Protein AF-A0A3Q0CSM7-F1 (afdb_monomer_lite)

Secondary structure (DSSP, 8-state):
--------------------------PPP--------------------PPPPHHHHHHHHHHHHHHHHHHHHHHHHS--TTHHHHHHHTSSSSS---------------------------------------TT----HHHHHHHHHHHHHHHHHHHHHHHHHHHHS--HHHHHHHHHHHHHHHHHHHHHHHHHHHHHHHHHHHHHHHHHHHHHHHHHHHHHHHHHHHHHHHHHHHHHHHHHHHHHHHHHHHHHHHHHHHHHHHHHHHHHHHHHHHHHHHHHHHHHHHHHHHHHHHHHHH----

Radius of gyration: 60.74 Å; chains: 1; bounding box: 103×82×191 Å

Foldseek 3Di:
DDDDDDDDDDDDDDDDPPPPPPPPPCPDPDPPPPPPPPPPPDPPPPDPDDQDDPVVLVVVLVVLVVLLVVLVVVCVVLDPPPPVVVVVVVPPPPDDDDDDDDDDDDDDDDDDDDDDDDDDDDDDDDDPPPPDDDPDDDDDNVNSVVVNVVSVVVSVLSVVQSVCCVVPSDRVSNVVVVVVVVVVVVVVVVVVVVVVVVVVVVVVVVVVVVVVVVVVVVVVVVVVVVVVVVVVVVVVVVVVVVVVVVVVVVVVVVVVVVVVVVVVVVVVVVVVVVVVVVVVVVVVVVVVVVVVVVVVVVVVVPDDDD

pLDDT: mean 73.55, std 27.64, range [26.45, 98.75]

Structure (mmCIF, N/CA/C/O backbone):
data_AF-A0A3Q0CSM7-F1
#
_entry.id   AF-A0A3Q0CSM7-F1
#
loop_
_atom_site.group_PDB
_atom_site.id
_atom_site.type_symbol
_atom_site.label_atom_id
_atom_site.label_alt_id
_atom_site.label_comp_id
_atom_site.label_asym_id
_atom_site.label_entity_id
_atom_site.label_seq_id
_atom_site.pdbx_PDB_ins_code
_atom_site.Cartn_x
_atom_site.Cartn_y
_atom_site.Cartn_z
_atom_site.occupancy
_atom_site.B_iso_or_equiv
_atom_site.auth_seq_id
_atom_site.auth_comp_id
_atom_site.auth_asym_id
_atom_site.auth_atom_id
_atom_site.pdbx_PDB_model_num
ATOM 1 N N . MET A 1 1 ? 33.750 -29.251 -46.164 1.00 37.56 1 MET A N 1
ATOM 2 C CA . MET A 1 1 ? 34.813 -30.109 -45.619 1.00 37.56 1 MET A CA 1
ATOM 3 C C . MET A 1 1 ? 35.470 -29.331 -44.502 1.00 37.56 1 MET A C 1
ATOM 5 O O . MET A 1 1 ? 35.739 -28.165 -44.750 1.00 37.56 1 MET A O 1
ATOM 9 N N . GLU A 1 2 ? 35.623 -29.990 -43.345 1.00 37.53 2 GLU A N 1
ATOM 10 C CA . GLU A 1 2 ? 36.493 -29.664 -42.190 1.00 37.53 2 GLU A CA 1
ATOM 11 C C . GLU A 1 2 ? 36.215 -28.317 -41.480 1.00 37.53 2 GLU A C 1
ATOM 13 O O . GLU A 1 2 ? 36.128 -27.278 -42.114 1.00 37.53 2 GLU A O 1
ATOM 18 N N . GLY A 1 3 ? 35.999 -28.221 -40.167 1.00 37.44 3 GLY A N 1
ATOM 19 C CA . GLY A 1 3 ? 36.285 -29.131 -39.058 1.00 37.44 3 GLY A CA 1
ATOM 20 C C . GLY A 1 3 ? 37.158 -28.403 -38.026 1.00 37.44 3 GLY A C 1
ATOM 21 O O . GLY A 1 3 ? 38.246 -27.978 -38.390 1.00 37.44 3 GLY A O 1
ATOM 22 N N . ASP A 1 4 ? 36.675 -28.323 -36.776 1.00 38.91 4 ASP A N 1
ATOM 23 C CA . ASP A 1 4 ? 37.421 -28.054 -35.525 1.00 38.91 4 ASP A CA 1
ATOM 24 C C . ASP A 1 4 ? 38.021 -26.644 -35.289 1.00 38.91 4 ASP A C 1
ATOM 26 O O . ASP A 1 4 ? 38.399 -25.945 -36.216 1.00 38.91 4 ASP A O 1
ATOM 30 N N . GLN A 1 5 ? 38.142 -26.108 -34.067 1.00 38.78 5 GLN A N 1
ATOM 31 C CA . GLN A 1 5 ? 37.919 -26.626 -32.712 1.00 38.78 5 GLN A CA 1
ATOM 32 C C . GLN A 1 5 ? 37.772 -25.444 -31.732 1.00 38.78 5 GLN A C 1
ATOM 34 O O . GLN A 1 5 ? 38.207 -24.326 -32.003 1.00 38.78 5 GLN A O 1
ATOM 39 N N . LEU A 1 6 ? 37.163 -25.732 -30.583 1.00 45.34 6 LEU A N 1
ATOM 40 C CA . LEU A 1 6 ? 37.071 -24.878 -29.404 1.00 45.34 6 LEU A CA 1
ATOM 41 C C . LEU A 1 6 ? 38.446 -24.563 -28.796 1.00 45.34 6 LEU A C 1
ATOM 43 O O . LEU A 1 6 ? 39.244 -25.474 -28.606 1.00 45.34 6 LEU A O 1
ATOM 47 N N . GLU A 1 7 ? 38.621 -23.335 -28.308 1.00 38.75 7 GLU A N 1
ATOM 48 C CA . GLU A 1 7 ? 39.426 -23.077 -27.111 1.00 38.75 7 GLU A CA 1
ATOM 49 C C . GLU A 1 7 ? 38.603 -22.234 -26.133 1.00 38.75 7 GLU A C 1
ATOM 51 O O . GLU A 1 7 ? 38.289 -21.065 -26.362 1.00 38.75 7 GLU A O 1
ATOM 56 N N . ALA A 1 8 ? 38.205 -22.899 -25.052 1.00 38.25 8 ALA A N 1
ATOM 57 C CA . ALA A 1 8 ? 37.703 -22.299 -23.835 1.00 38.25 8 ALA A CA 1
ATOM 58 C C . ALA A 1 8 ? 38.896 -21.781 -23.027 1.00 38.25 8 ALA A C 1
ATOM 60 O O . ALA A 1 8 ? 39.851 -22.524 -22.808 1.00 38.25 8 ALA A O 1
ATOM 61 N N . LEU A 1 9 ? 38.812 -20.548 -22.529 1.00 38.06 9 LEU A N 1
ATOM 62 C CA . LEU A 1 9 ? 39.587 -20.130 -21.369 1.00 38.06 9 LEU A CA 1
ATOM 63 C C . LEU A 1 9 ? 38.672 -19.424 -20.372 1.00 38.06 9 LEU A C 1
ATOM 65 O O . LEU A 1 9 ? 38.118 -18.355 -20.632 1.00 38.06 9 LEU A O 1
ATOM 69 N N . ASP A 1 10 ? 38.528 -20.125 -19.252 1.00 39.75 10 ASP A N 1
ATOM 70 C CA . ASP A 1 10 ? 37.998 -19.722 -17.961 1.00 39.75 10 ASP A CA 1
ATOM 71 C C . ASP A 1 10 ? 38.383 -18.298 -17.562 1.00 39.75 10 ASP A C 1
ATOM 73 O O . ASP A 1 10 ? 39.564 -17.958 -17.486 1.00 39.75 10 ASP A O 1
ATOM 77 N N . PHE A 1 11 ? 37.385 -17.537 -17.114 1.00 32.50 11 PHE A N 1
ATOM 78 C CA . PHE A 1 11 ? 37.583 -16.668 -15.962 1.00 32.50 11 PHE A CA 1
ATOM 79 C C . PHE A 1 11 ? 36.514 -16.950 -14.909 1.00 32.50 11 PHE A C 1
ATOM 81 O O . PHE A 1 11 ? 35.348 -16.586 -15.029 1.00 32.50 11 PHE A O 1
ATOM 88 N N . SER A 1 12 ? 37.007 -17.666 -13.902 1.00 33.81 12 SER A N 1
ATOM 89 C CA . SER A 1 12 ? 36.547 -17.861 -12.534 1.00 33.81 12 SER A CA 1
ATOM 90 C C . SER A 1 12 ? 35.384 -16.990 -12.054 1.00 33.81 12 SER A C 1
ATOM 92 O O . SER A 1 12 ? 35.470 -15.769 -11.932 1.00 33.81 12 SER A O 1
ATOM 94 N N . SER A 1 13 ? 34.341 -17.712 -11.660 1.00 41.00 13 SER A N 1
ATOM 95 C CA . SER A 1 13 ? 33.308 -17.356 -10.697 1.00 41.00 13 SER A CA 1
A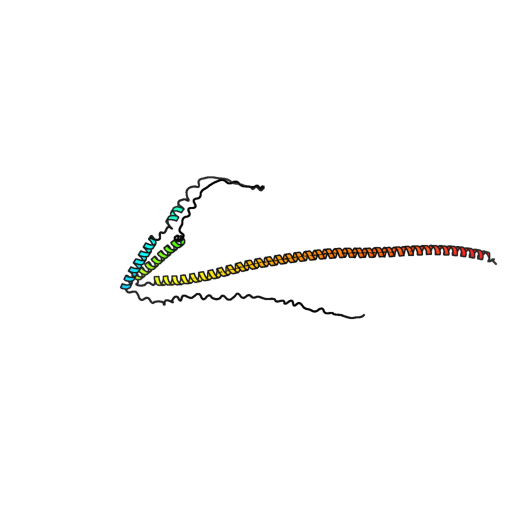TOM 96 C C . SER A 1 13 ? 33.904 -16.905 -9.359 1.00 41.00 13 SER A C 1
ATOM 98 O O . SER A 1 13 ? 34.578 -17.694 -8.705 1.00 41.00 13 SER A O 1
ATOM 100 N N . GLU A 1 14 ? 33.565 -15.701 -8.895 1.00 36.47 14 GLU A N 1
ATOM 101 C CA . GLU A 1 14 ? 33.547 -15.375 -7.463 1.00 36.47 14 GLU A CA 1
ATOM 102 C C . GLU A 1 14 ? 32.681 -14.134 -7.209 1.00 36.47 14 GLU A C 1
ATOM 104 O O . GLU A 1 14 ? 32.992 -13.027 -7.639 1.00 36.47 14 GLU A O 1
ATOM 109 N N . GLY A 1 15 ? 31.543 -14.337 -6.545 1.00 30.59 15 GLY A N 1
ATOM 110 C CA . GLY A 1 15 ? 30.584 -13.274 -6.245 1.00 30.59 15 GLY A CA 1
ATOM 111 C C . GLY A 1 15 ? 29.180 -13.824 -6.051 1.00 30.59 15 GLY A C 1
ATOM 112 O O . GLY A 1 15 ? 28.279 -13.540 -6.830 1.00 30.59 15 GLY A O 1
ATOM 113 N N . LEU A 1 16 ? 29.028 -14.677 -5.041 1.00 35.12 16 LEU A N 1
ATOM 114 C CA . LEU A 1 16 ? 27.785 -15.323 -4.634 1.00 35.12 16 LEU A CA 1
ATOM 115 C C . LEU A 1 16 ? 26.632 -14.309 -4.517 1.00 35.12 16 LEU A C 1
ATOM 117 O O . LEU A 1 16 ? 26.553 -13.553 -3.549 1.00 35.12 16 LEU A O 1
ATOM 121 N N . HIS A 1 17 ? 25.690 -14.346 -5.458 1.00 34.31 17 HIS A N 1
ATOM 122 C CA . HIS A 1 17 ? 24.339 -13.860 -5.208 1.00 34.31 17 HIS A CA 1
ATOM 123 C C . HIS A 1 17 ? 23.649 -14.884 -4.304 1.00 34.31 17 HIS A C 1
ATOM 125 O O . HIS A 1 17 ? 23.047 -15.848 -4.770 1.00 34.31 17 HIS A O 1
ATOM 131 N N . ALA A 1 18 ? 23.782 -14.694 -2.992 1.00 34.28 18 ALA A N 1
ATOM 132 C CA . ALA A 1 18 ? 22.911 -15.340 -2.026 1.00 34.28 18 ALA A CA 1
ATOM 133 C C . ALA A 1 18 ? 21.512 -14.727 -2.178 1.00 34.28 18 ALA A C 1
ATOM 135 O O . ALA A 1 18 ? 21.178 -13.705 -1.578 1.00 34.28 18 ALA A O 1
ATOM 136 N N . GLU A 1 19 ? 20.713 -15.346 -3.039 1.00 37.53 19 GLU A N 1
ATOM 137 C CA . GLU A 1 19 ? 19.265 -15.219 -3.065 1.00 37.53 19 GLU A CA 1
ATOM 138 C C . GLU A 1 19 ? 18.726 -15.736 -1.726 1.00 37.53 19 GLU A C 1
ATOM 140 O O . GLU A 1 19 ? 18.480 -16.923 -1.527 1.00 37.53 19 GLU A O 1
ATOM 145 N N . VAL A 1 20 ? 18.608 -14.830 -0.757 1.00 34.28 20 VAL A N 1
ATOM 146 C CA . VAL A 1 20 ? 17.861 -15.069 0.474 1.00 34.28 20 VAL A CA 1
ATOM 147 C C . VAL A 1 20 ? 16.470 -14.495 0.249 1.00 34.28 20 VAL A C 1
ATOM 149 O O . VAL A 1 20 ? 16.175 -13.355 0.604 1.00 34.28 20 VAL A O 1
ATOM 152 N N . THR A 1 21 ? 15.588 -15.293 -0.351 1.00 37.19 21 THR A N 1
ATOM 153 C CA . THR A 1 21 ? 14.144 -15.141 -0.154 1.00 37.19 21 THR A CA 1
ATOM 154 C C . THR A 1 21 ? 13.849 -15.399 1.319 1.00 37.19 21 THR A C 1
ATOM 156 O O . THR A 1 21 ? 13.541 -16.517 1.728 1.00 37.19 21 THR A O 1
ATOM 159 N N . MET A 1 22 ? 13.985 -14.363 2.144 1.00 33.62 22 MET A N 1
ATOM 160 C CA . MET A 1 22 ? 13.514 -14.399 3.517 1.00 33.62 22 MET A CA 1
ATOM 161 C C . MET A 1 22 ? 12.004 -14.163 3.475 1.00 33.62 22 MET A C 1
ATOM 163 O O . MET A 1 22 ? 11.521 -13.032 3.494 1.00 33.62 22 MET A O 1
ATOM 167 N N . VAL A 1 23 ? 11.246 -15.255 3.370 1.00 40.62 23 VAL A N 1
ATOM 168 C CA . VAL A 1 23 ? 9.836 -15.268 3.763 1.00 40.62 23 VAL A CA 1
ATOM 169 C C . VAL A 1 23 ? 9.825 -15.037 5.271 1.00 40.62 23 VAL A C 1
ATOM 171 O O . VAL A 1 23 ? 9.902 -15.965 6.069 1.00 40.62 23 VAL A O 1
ATOM 174 N N . VAL A 1 24 ? 9.816 -13.766 5.669 1.00 36.78 24 VAL A N 1
ATOM 175 C CA . VAL A 1 24 ? 9.583 -13.363 7.054 1.00 36.78 24 VAL A CA 1
ATOM 176 C C . VAL A 1 24 ? 8.077 -13.427 7.264 1.00 36.78 24 VAL A C 1
ATOM 178 O O . VAL A 1 24 ? 7.366 -12.427 7.187 1.00 36.78 24 VAL A O 1
ATOM 181 N N . THR A 1 25 ? 7.570 -14.634 7.505 1.00 43.34 25 THR A N 1
ATOM 182 C CA . THR A 1 25 ? 6.326 -14.809 8.254 1.00 43.34 25 THR A CA 1
ATOM 183 C C . THR A 1 25 ? 6.608 -14.346 9.676 1.00 43.34 25 THR A C 1
ATOM 185 O O . THR A 1 25 ? 6.990 -15.127 10.542 1.00 43.34 25 THR A O 1
ATOM 188 N N . GLY A 1 26 ? 6.499 -13.034 9.887 1.00 32.06 26 GLY A N 1
ATOM 189 C CA . GLY A 1 26 ? 6.423 -12.444 11.212 1.00 32.06 26 GLY A CA 1
ATOM 190 C C . GLY A 1 26 ? 5.086 -12.834 11.821 1.00 32.06 26 GLY A C 1
ATOM 191 O O . GLY A 1 26 ? 4.100 -12.114 11.679 1.00 32.06 26 GLY A O 1
ATOM 192 N N . GLU A 1 27 ? 5.050 -14.007 12.441 1.00 40.78 27 GLU A N 1
ATOM 193 C CA . GLU A 1 27 ? 4.018 -14.355 13.405 1.00 40.78 27 GLU A CA 1
ATOM 194 C C . GLU A 1 27 ? 4.046 -13.282 14.510 1.00 40.78 27 GLU A C 1
ATOM 196 O O . GLU A 1 27 ? 5.128 -12.928 14.996 1.00 40.78 27 GLU A O 1
ATOM 201 N N . PRO A 1 28 ? 2.904 -12.657 14.845 1.00 41.66 28 PRO A N 1
ATOM 202 C CA . PRO A 1 28 ? 2.890 -11.599 15.840 1.00 41.66 28 PRO A CA 1
ATOM 203 C C . PRO A 1 28 ? 3.296 -12.192 17.195 1.00 41.66 28 PRO A C 1
ATOM 205 O O . PRO A 1 28 ? 2.866 -13.303 17.513 1.00 41.66 28 PRO A O 1
ATOM 208 N N . PRO A 1 29 ? 4.104 -11.478 18.004 1.00 40.53 29 PRO A N 1
ATOM 209 C CA . PRO A 1 29 ? 4.474 -11.959 19.323 1.00 40.53 29 PRO A CA 1
ATOM 210 C C . PRO A 1 29 ? 3.193 -12.232 20.103 1.00 40.53 29 PRO A C 1
ATOM 212 O O . PRO A 1 29 ? 2.307 -11.371 20.172 1.00 40.53 29 PRO A O 1
ATOM 215 N N . GLY A 1 30 ? 3.102 -13.467 20.605 1.00 35.09 30 GLY A N 1
ATOM 216 C CA . GLY A 1 30 ? 1.989 -13.961 21.394 1.00 35.09 30 GLY A CA 1
ATOM 217 C C . GLY A 1 30 ? 1.584 -12.917 22.416 1.00 35.09 30 GLY A C 1
ATOM 218 O O . GLY A 1 30 ? 2.434 -12.326 23.088 1.00 35.09 30 GLY A O 1
ATOM 219 N N . ALA A 1 31 ? 0.281 -12.655 22.462 1.00 32.72 31 ALA A N 1
ATOM 220 C CA . ALA A 1 31 ? -0.316 -11.878 23.522 1.00 32.72 31 ALA A CA 1
ATOM 221 C C . ALA A 1 31 ? 0.128 -12.521 24.836 1.00 32.72 31 ALA A C 1
ATOM 223 O O . ALA A 1 31 ? -0.296 -13.625 25.162 1.00 32.72 31 ALA A O 1
ATOM 224 N N . VAL A 1 32 ? 1.044 -11.853 25.535 1.00 38.09 32 VAL A N 1
ATOM 225 C CA . VAL A 1 32 ? 1.242 -12.082 26.955 1.00 38.09 32 VAL A CA 1
ATOM 226 C C . VAL A 1 32 ? -0.104 -11.716 27.551 1.00 38.09 32 VAL A C 1
ATOM 228 O O . VAL A 1 32 ? -0.513 -10.553 27.511 1.00 38.09 32 VAL A O 1
ATOM 231 N N . GLU A 1 33 ? -0.848 -12.748 27.924 1.00 36.97 33 GLU A N 1
ATOM 232 C CA . GLU A 1 33 ? -2.031 -12.622 28.747 1.00 36.97 33 GLU A CA 1
ATOM 233 C C . GLU A 1 33 ? -1.549 -11.936 30.025 1.00 36.97 33 GLU A C 1
ATOM 235 O O . GLU A 1 33 ? -0.831 -12.519 30.833 1.00 36.97 33 GLU A O 1
ATOM 240 N N . GLU A 1 34 ? -1.826 -10.637 30.138 1.00 38.19 34 GLU A N 1
ATOM 241 C CA . GLU A 1 34 ? -1.851 -10.003 31.444 1.00 38.19 34 GLU A CA 1
ATOM 242 C C . GLU A 1 34 ? -2.991 -10.699 32.182 1.00 38.19 34 GLU A C 1
ATOM 244 O O . GLU A 1 34 ? -4.164 -10.483 31.866 1.00 38.19 34 GLU A O 1
ATOM 249 N N . GLU A 1 35 ? -2.616 -11.611 33.081 1.00 35.56 35 GLU A N 1
ATOM 250 C CA . GLU A 1 35 ? -3.469 -12.100 34.154 1.00 35.56 35 GLU A CA 1
ATOM 251 C C . GLU A 1 35 ? -3.996 -10.864 34.883 1.00 35.56 35 GLU A C 1
ATOM 253 O O . GLU A 1 35 ? -3.314 -10.237 35.692 1.00 35.56 35 GLU A O 1
ATOM 258 N N . LEU A 1 36 ? -5.198 -10.444 34.498 1.00 34.97 36 LEU A N 1
ATOM 259 C CA . LEU A 1 36 ? -6.004 -9.572 35.321 1.00 34.97 36 LEU A CA 1
ATOM 260 C C . LEU A 1 36 ? -6.424 -10.434 36.498 1.00 34.97 36 LEU A C 1
ATOM 262 O O . LEU A 1 36 ? -7.163 -11.402 36.314 1.00 34.97 36 LEU A O 1
ATOM 266 N N . ASP A 1 37 ? -5.887 -10.092 37.667 1.00 34.16 37 ASP A N 1
ATOM 267 C CA . ASP A 1 37 ? -6.319 -10.592 38.962 1.00 34.16 37 ASP A CA 1
ATOM 268 C C . ASP A 1 37 ? -7.851 -10.645 38.974 1.00 34.16 37 ASP A C 1
ATOM 270 O O . ASP A 1 37 ? -8.536 -9.618 39.013 1.00 34.16 37 ASP A O 1
ATOM 274 N N . ASN A 1 38 ? -8.391 -11.860 38.873 1.00 34.25 38 ASN A N 1
ATOM 275 C CA . ASN A 1 38 ? -9.781 -12.114 39.185 1.00 34.25 38 ASN A CA 1
ATOM 276 C C . ASN A 1 38 ? -9.907 -11.837 40.680 1.00 34.25 38 ASN A C 1
ATOM 278 O O . ASN A 1 38 ? -9.495 -12.653 41.504 1.00 34.25 38 ASN A O 1
ATOM 282 N N . GLU A 1 39 ? -10.455 -10.677 41.033 1.00 38.03 39 GLU A N 1
ATOM 283 C CA . GLU A 1 39 ? -11.095 -10.522 42.329 1.00 38.03 39 GLU A CA 1
ATOM 284 C C . GLU A 1 39 ? -12.180 -11.603 42.383 1.00 38.03 39 GLU A C 1
ATOM 286 O O . GLU A 1 39 ? -13.206 -11.513 41.704 1.00 38.03 39 GLU A O 1
ATOM 291 N N . GLU A 1 40 ? -11.880 -12.688 43.101 1.00 38.69 40 GLU A N 1
ATOM 292 C CA . GLU A 1 40 ? -12.809 -13.760 43.427 1.00 38.69 40 GLU A CA 1
ATOM 293 C C . GLU A 1 40 ? -13.990 -13.139 44.174 1.00 38.69 40 GLU A C 1
ATOM 295 O O . GLU A 1 40 ? -13.998 -12.996 45.395 1.00 38.69 40 GLU A O 1
ATOM 300 N N . GLU A 1 41 ? -15.002 -12.712 43.428 1.00 44.12 41 GLU A N 1
ATOM 301 C CA . GLU A 1 41 ? -16.284 -12.402 44.016 1.00 44.12 41 GLU A CA 1
ATOM 302 C C . GLU A 1 41 ? -16.960 -13.712 44.368 1.00 44.12 41 GLU A C 1
ATOM 304 O O . GLU A 1 41 ? -17.503 -14.381 43.483 1.00 44.12 41 GLU A O 1
ATOM 309 N N . GLU A 1 42 ? -16.929 -14.035 45.662 1.00 42.66 42 GLU A N 1
ATOM 310 C CA . GLU A 1 42 ? -17.687 -15.114 46.282 1.00 42.66 42 GLU A CA 1
ATOM 311 C C . GLU A 1 42 ? -19.016 -15.341 45.540 1.00 42.66 42 GLU A C 1
ATOM 313 O O . GLU A 1 42 ? -19.892 -14.466 45.448 1.00 42.66 42 GLU A O 1
ATOM 318 N N . GLU A 1 43 ? -19.143 -16.533 44.951 1.00 41.94 43 GLU A N 1
ATOM 319 C CA . GLU A 1 43 ? -20.427 -17.107 44.575 1.00 41.94 43 GLU A CA 1
ATOM 320 C C . GLU A 1 43 ? -21.232 -17.249 45.866 1.00 41.94 43 GLU A C 1
ATOM 322 O O . GLU A 1 43 ? -21.107 -18.221 46.611 1.00 41.94 43 GLU A O 1
ATOM 327 N N . THR A 1 44 ? -22.049 -16.243 46.165 1.00 38.50 44 THR A N 1
ATOM 328 C CA . THR A 1 44 ? -23.025 -16.340 47.236 1.00 38.50 44 THR A CA 1
ATOM 329 C C . THR A 1 44 ? -24.064 -17.374 46.824 1.00 38.50 44 THR A C 1
ATOM 331 O O . THR A 1 44 ? -24.871 -17.180 45.913 1.00 38.50 44 THR A O 1
ATOM 334 N N . SER A 1 45 ? -23.986 -18.523 47.490 1.00 36.34 45 SER A N 1
ATOM 335 C CA . SER A 1 45 ? -24.945 -19.617 47.433 1.00 36.34 45 SER A CA 1
ATOM 336 C C . SER A 1 45 ? -26.384 -19.108 47.465 1.00 36.34 45 SER A C 1
ATOM 338 O O . SER A 1 45 ? -26.699 -18.182 48.211 1.00 36.34 45 SER A O 1
ATOM 340 N N . VAL A 1 46 ? -27.265 -19.762 46.704 1.00 47.34 46 VAL A N 1
ATOM 341 C CA . VAL A 1 46 ? -28.716 -19.541 46.734 1.00 47.34 46 VAL A CA 1
ATOM 342 C C . VAL A 1 46 ? -29.228 -19.794 48.155 1.00 47.34 46 VAL A C 1
ATOM 344 O O . VAL A 1 46 ? -29.508 -20.930 48.536 1.00 47.34 46 VAL A O 1
ATOM 347 N N . GLU A 1 47 ? -29.318 -18.733 48.953 1.00 50.34 47 GLU A N 1
ATOM 348 C CA . GLU A 1 47 ? -29.909 -18.765 50.285 1.00 50.34 47 GLU A CA 1
ATOM 349 C C . GLU A 1 47 ? -31.408 -19.042 50.144 1.00 50.34 47 GLU A C 1
ATOM 351 O O . GLU A 1 47 ? -32.171 -18.271 49.555 1.00 50.34 47 GLU A O 1
ATOM 356 N N . VAL A 1 48 ? -31.837 -20.192 50.660 1.00 52.56 48 VAL A N 1
ATOM 357 C CA . VAL A 1 48 ? -33.252 -20.501 50.854 1.00 52.56 48 VAL A CA 1
ATOM 358 C C . VAL A 1 48 ? -33.728 -19.628 52.012 1.00 52.56 48 VAL A C 1
ATOM 360 O O . VAL A 1 48 ? -33.386 -19.877 53.163 1.00 52.56 48 VAL A O 1
ATOM 363 N N . ILE A 1 49 ? -34.466 -18.567 51.690 1.00 59.41 49 ILE A N 1
ATOM 364 C CA . ILE A 1 49 ? -34.951 -17.593 52.671 1.00 59.41 49 ILE A CA 1
ATOM 365 C C . ILE A 1 49 ? -36.162 -18.189 53.400 1.00 59.41 49 ILE A C 1
ATOM 367 O O . ILE A 1 49 ? -37.252 -18.277 52.829 1.00 59.41 49 ILE A O 1
ATOM 371 N N . ASP A 1 50 ? -35.971 -18.577 54.662 1.00 61.66 50 ASP A N 1
ATOM 372 C CA . ASP A 1 50 ? -37.069 -18.735 55.618 1.00 61.66 50 ASP A CA 1
ATOM 373 C C . ASP A 1 50 ? -37.741 -17.370 55.846 1.00 61.66 50 ASP A C 1
ATOM 375 O O . ASP A 1 50 ? -37.078 -16.332 55.908 1.00 61.66 50 ASP A O 1
ATOM 379 N N . SER A 1 51 ? -39.071 -17.354 55.960 1.00 73.31 51 SER A N 1
ATOM 380 C CA . SER A 1 51 ? -39.837 -16.132 56.236 1.00 73.31 51 SER A CA 1
ATOM 381 C C . SER A 1 51 ? -39.342 -15.461 57.521 1.00 73.31 51 SER A C 1
ATOM 383 O O . SER A 1 51 ? -39.277 -16.113 58.567 1.00 73.31 51 SER A O 1
ATOM 385 N N . LEU A 1 52 ? -39.026 -14.164 57.447 1.00 79.88 52 LEU A N 1
ATOM 386 C CA . LEU A 1 52 ? -38.494 -13.392 58.574 1.00 79.88 52 LEU A CA 1
ATOM 387 C C . LEU A 1 52 ? -39.470 -13.376 59.759 1.00 79.88 52 LEU A C 1
ATOM 389 O O . LEU A 1 52 ? -40.692 -13.352 59.583 1.00 79.88 52 LEU A O 1
ATOM 393 N N . SER A 1 53 ? -38.939 -13.343 60.986 1.00 88.00 53 SER A N 1
ATOM 394 C CA . SER A 1 53 ? -39.786 -13.175 62.168 1.00 88.00 53 SER A CA 1
ATOM 395 C C . SER A 1 53 ? -40.433 -11.785 62.165 1.00 88.00 53 SER A C 1
ATOM 397 O O . SER A 1 53 ? -39.848 -10.810 61.694 1.00 88.00 53 SER A O 1
ATOM 399 N N . LEU A 1 54 ? -41.632 -11.661 62.743 1.00 86.50 54 LEU A N 1
ATOM 400 C CA . LEU A 1 54 ? -42.347 -10.378 62.805 1.00 86.50 54 LEU A CA 1
ATOM 401 C C . LEU A 1 54 ? -41.521 -9.268 63.483 1.00 86.50 54 LEU A C 1
ATOM 403 O O . LEU A 1 54 ? -41.602 -8.103 63.098 1.00 86.50 54 LEU A O 1
ATOM 407 N N . LEU A 1 55 ? -40.716 -9.627 64.489 1.00 90.31 55 LEU A N 1
ATOM 408 C CA . LEU A 1 55 ? -39.838 -8.681 65.177 1.00 90.31 55 LEU A CA 1
ATOM 409 C C . LEU A 1 55 ? -38.700 -8.195 64.266 1.00 90.31 55 LEU A C 1
ATOM 411 O O . LEU A 1 55 ? -38.333 -7.022 64.335 1.00 90.31 55 LEU A O 1
ATOM 415 N N . ASP A 1 56 ? -38.170 -9.069 63.410 1.00 89.44 56 ASP A N 1
ATOM 416 C CA . ASP A 1 56 ? -37.115 -8.724 62.454 1.00 89.44 56 ASP A CA 1
ATOM 417 C C . ASP A 1 56 ? -37.664 -7.854 61.324 1.00 89.44 56 ASP A C 1
ATOM 419 O O . ASP A 1 56 ? -37.064 -6.831 61.002 1.00 89.44 56 ASP A O 1
ATOM 423 N N . VAL A 1 57 ? -38.857 -8.175 60.809 1.00 90.75 57 VAL A N 1
ATOM 424 C CA . VAL A 1 57 ? -39.574 -7.343 59.827 1.00 90.75 57 VAL A CA 1
ATOM 425 C C . VAL A 1 57 ? -39.754 -5.915 60.345 1.00 90.75 57 VAL A C 1
ATOM 427 O O . VAL A 1 57 ? -39.457 -4.963 59.624 1.00 90.75 57 VAL A O 1
ATOM 430 N N . LEU A 1 58 ? -40.182 -5.745 61.602 1.00 90.62 58 LEU A N 1
ATOM 431 C CA . LEU A 1 58 ? -40.328 -4.427 62.232 1.00 90.62 58 LEU A CA 1
ATOM 432 C C . LEU A 1 58 ? -38.989 -3.686 62.336 1.00 90.62 58 LEU A C 1
ATOM 434 O O . LEU A 1 58 ? -38.904 -2.527 61.940 1.00 90.62 58 LEU A O 1
ATOM 438 N N . ARG A 1 59 ? -37.935 -4.351 62.830 1.00 92.00 59 ARG A N 1
ATOM 439 C CA . ARG A 1 59 ? -36.601 -3.741 62.978 1.00 92.00 59 ARG A CA 1
ATOM 440 C C . ARG A 1 59 ? -36.026 -3.287 61.639 1.00 92.00 59 ARG A C 1
ATOM 442 O O . ARG A 1 59 ? -35.541 -2.163 61.541 1.00 92.00 59 ARG A O 1
ATOM 449 N N . VAL A 1 60 ? -36.075 -4.147 60.624 1.00 91.81 60 VAL A N 1
ATOM 450 C CA . VAL A 1 60 ? -35.524 -3.850 59.296 1.00 91.81 60 VAL A CA 1
ATOM 451 C C . VAL A 1 60 ? -36.374 -2.798 58.580 1.00 91.81 60 VAL A C 1
ATOM 453 O O . VAL A 1 60 ? -35.812 -1.912 57.943 1.00 91.81 60 VAL A O 1
ATOM 456 N N . SER A 1 61 ? -37.702 -2.812 58.749 1.00 92.19 61 SER A N 1
ATOM 457 C CA . SER A 1 61 ? -38.583 -1.777 58.184 1.00 92.19 61 SER A CA 1
ATOM 458 C C . SER A 1 61 ? -38.244 -0.384 58.711 1.00 92.19 61 SER A C 1
ATOM 460 O O . SER A 1 61 ? -38.100 0.530 57.910 1.00 92.19 61 SER A O 1
ATOM 462 N N . THR A 1 62 ? -38.023 -0.222 60.022 1.00 94.50 62 THR A N 1
ATOM 463 C CA . THR A 1 62 ? -37.624 1.081 60.591 1.00 94.50 62 THR A CA 1
ATOM 464 C C . THR A 1 62 ? -36.303 1.588 60.004 1.00 94.50 62 THR A C 1
ATOM 466 O O . THR A 1 62 ? -36.151 2.781 59.761 1.00 94.50 62 THR A O 1
ATOM 469 N N . ILE A 1 63 ? -35.348 0.690 59.737 1.00 95.56 63 ILE A N 1
ATOM 470 C CA . ILE A 1 63 ? -34.077 1.054 59.092 1.00 95.56 63 ILE A CA 1
ATOM 471 C C . ILE A 1 63 ? -34.313 1.472 57.636 1.00 95.56 63 ILE A C 1
ATOM 473 O O . ILE A 1 63 ? -33.763 2.471 57.185 1.00 95.56 63 ILE A O 1
ATOM 477 N N . MET A 1 64 ? -35.132 0.728 56.891 1.00 94.69 64 MET A N 1
ATOM 478 C CA . MET A 1 64 ? -35.453 1.071 55.505 1.00 94.69 64 MET A CA 1
ATOM 479 C C . MET A 1 64 ? -36.218 2.403 55.399 1.00 94.69 64 MET A C 1
ATOM 481 O O . MET A 1 64 ? -35.994 3.140 54.443 1.00 94.69 64 MET A O 1
ATOM 485 N N . GLU A 1 65 ? -37.075 2.735 56.371 1.00 95.25 65 GLU A N 1
ATOM 486 C CA . GLU A 1 65 ? -37.779 4.026 56.443 1.00 95.25 65 GLU A CA 1
ATOM 487 C C . GLU A 1 65 ? -36.784 5.176 56.610 1.00 95.25 65 GLU A C 1
ATOM 489 O O . GLU A 1 65 ? -36.799 6.116 55.815 1.00 95.25 65 GLU A O 1
ATOM 494 N N . ASP A 1 66 ? -35.844 5.049 57.551 1.00 96.44 66 ASP A N 1
ATOM 495 C CA . ASP A 1 66 ? -34.770 6.030 57.743 1.00 96.44 66 ASP A CA 1
ATOM 496 C C . ASP A 1 66 ? -33.899 6.180 56.481 1.00 96.44 66 ASP A C 1
ATOM 498 O O . ASP A 1 66 ? -33.571 7.295 56.075 1.00 96.44 66 ASP A O 1
ATOM 502 N N . ILE A 1 67 ? -33.586 5.082 55.782 1.00 95.75 67 ILE A N 1
ATOM 503 C CA . ILE A 1 67 ? -32.843 5.135 54.511 1.00 95.75 67 ILE A CA 1
ATOM 504 C C . ILE A 1 67 ? -33.621 5.923 53.446 1.00 95.75 67 ILE A C 1
ATOM 506 O O . ILE A 1 67 ? -33.040 6.773 52.768 1.00 95.75 67 ILE A O 1
ATOM 510 N N . ILE A 1 68 ? -34.923 5.679 53.285 1.00 95.69 68 ILE A N 1
ATOM 511 C CA . ILE A 1 68 ? -35.758 6.405 52.314 1.00 95.69 68 ILE A CA 1
ATOM 512 C C . ILE A 1 68 ? -35.841 7.894 52.669 1.00 95.69 68 ILE A C 1
ATOM 514 O O . ILE A 1 68 ? -35.740 8.747 51.778 1.00 95.69 68 ILE A O 1
ATOM 518 N N . ASP A 1 69 ? -35.964 8.226 53.952 1.00 95.19 69 ASP A N 1
ATOM 519 C CA . ASP A 1 69 ? -35.977 9.608 54.426 1.00 95.19 69 ASP A CA 1
ATOM 520 C C . ASP A 1 69 ? -34.639 10.303 54.152 1.00 95.19 69 ASP A C 1
ATOM 522 O O . ASP A 1 69 ? -34.606 11.407 53.598 1.00 95.19 69 ASP A O 1
ATOM 526 N N . GLN A 1 70 ? -33.517 9.637 54.431 1.00 95.31 70 GLN A N 1
ATOM 527 C CA . GLN A 1 70 ? -32.179 10.150 54.129 1.00 95.31 70 GLN A CA 1
ATOM 528 C C . GLN A 1 70 ? -31.962 10.352 52.626 1.00 95.31 70 GLN A C 1
ATOM 530 O O . GLN A 1 70 ? -31.436 11.389 52.210 1.00 95.31 70 GLN A O 1
ATOM 535 N N . LEU A 1 71 ? -32.410 9.416 51.784 1.00 93.94 71 LEU A N 1
ATOM 536 C CA . LEU A 1 71 ? -32.368 9.563 50.327 1.00 93.94 71 LEU A CA 1
ATOM 537 C C . LEU A 1 71 ? -33.261 10.706 49.850 1.00 93.94 71 LEU A C 1
ATOM 539 O O . LEU A 1 71 ? -32.916 11.400 48.892 1.00 93.94 71 LEU A O 1
ATOM 543 N N . SER A 1 72 ? -34.396 10.935 50.502 1.00 92.31 72 SER A N 1
ATOM 544 C CA . SER A 1 72 ? -35.280 12.061 50.206 1.00 92.31 72 SER A CA 1
ATOM 545 C C . SER A 1 72 ? -34.607 13.387 50.554 1.00 92.31 72 SER A C 1
ATOM 547 O O . SER A 1 72 ? -34.546 14.282 49.709 1.00 92.31 72 SER A O 1
ATOM 549 N N . ILE A 1 73 ? -33.997 13.488 51.739 1.00 92.31 73 ILE A N 1
ATOM 550 C CA . ILE A 1 73 ? -33.195 14.643 52.171 1.00 92.31 73 ILE A CA 1
ATOM 551 C C . ILE A 1 73 ? -32.053 14.906 51.185 1.00 92.31 73 ILE A C 1
ATOM 553 O O . ILE A 1 73 ? -31.869 16.042 50.744 1.00 92.31 73 ILE A O 1
ATOM 557 N N . LEU A 1 74 ? -31.328 13.865 50.768 1.00 89.44 74 LEU A N 1
ATOM 558 C CA . LEU A 1 74 ? -30.269 13.978 49.765 1.00 89.44 74 LEU A CA 1
ATOM 559 C C . LEU A 1 74 ? -30.802 14.534 48.434 1.00 89.44 74 LEU A C 1
ATOM 561 O O . LEU A 1 74 ? -30.148 15.366 47.804 1.00 89.44 74 LEU A O 1
ATOM 565 N N . GLY A 1 75 ? -32.014 14.134 48.040 1.00 87.31 75 GLY A N 1
ATOM 566 C CA . GLY A 1 75 ? -32.714 14.657 46.867 1.00 87.31 75 GLY A CA 1
ATOM 567 C C . GLY A 1 75 ? -32.987 16.162 46.946 1.00 87.31 75 GLY A C 1
ATOM 568 O O . GLY A 1 75 ? -32.824 16.859 45.946 1.00 87.31 75 GLY A O 1
ATOM 569 N N . TYR A 1 76 ? -33.330 16.677 48.132 1.00 84.69 76 TYR A N 1
ATOM 570 C CA . TYR A 1 76 ? -33.525 18.112 48.371 1.00 84.69 76 TYR A CA 1
ATOM 571 C C . TYR A 1 76 ? -32.208 18.896 48.435 1.00 84.69 76 TYR A C 1
ATOM 573 O O . TYR A 1 76 ? -32.155 20.044 47.987 1.00 84.69 76 TYR A O 1
ATOM 581 N N . ILE A 1 77 ? -31.148 18.291 48.982 1.00 84.12 77 ILE A N 1
ATOM 582 C CA . ILE A 1 77 ? -29.831 18.928 49.130 1.00 84.12 77 ILE A CA 1
ATOM 583 C C . ILE A 1 77 ? -29.109 19.038 47.790 1.00 84.12 77 ILE A C 1
ATOM 585 O O . ILE A 1 77 ? -28.442 20.043 47.559 1.00 84.12 77 ILE A O 1
ATOM 589 N N . ILE A 1 78 ? -29.227 18.032 46.918 1.00 78.31 78 ILE A N 1
ATOM 590 C CA . ILE A 1 78 ? -28.626 18.009 45.580 1.00 78.31 78 ILE A CA 1
ATOM 591 C C . ILE A 1 78 ? -29.628 18.644 44.606 1.00 78.31 78 ILE A C 1
ATOM 593 O O . ILE A 1 78 ? -30.451 17.941 44.020 1.00 78.31 78 ILE A O 1
ATOM 597 N N . PRO A 1 79 ? -29.620 19.972 44.391 1.00 63.50 79 PRO A N 1
ATOM 598 C CA . PRO A 1 79 ? -30.735 20.626 43.742 1.00 63.50 79 PRO A CA 1
ATOM 599 C C . PRO A 1 79 ? -30.702 20.286 42.258 1.00 63.50 79 PRO A C 1
ATOM 601 O O . PRO A 1 79 ? -29.689 20.469 41.575 1.00 63.50 79 PRO A O 1
ATOM 604 N N . VAL A 1 80 ? -31.847 19.854 41.746 1.00 59.44 80 VAL A N 1
ATOM 605 C CA . VAL A 1 80 ? -32.116 19.653 40.325 1.00 59.44 80 VAL A CA 1
ATOM 606 C C . VAL A 1 80 ? -32.116 21.028 39.632 1.00 59.44 80 VAL A C 1
ATOM 608 O O . VAL A 1 80 ? -33.145 21.579 39.260 1.00 59.44 80 VAL A O 1
ATOM 611 N N . GLN A 1 81 ? -30.938 21.619 39.405 1.00 54.16 81 GLN A N 1
ATOM 612 C CA . GLN A 1 81 ? -30.747 22.797 38.532 1.00 54.16 81 GLN A CA 1
ATOM 613 C C . GLN A 1 81 ? -31.156 22.512 37.063 1.00 54.16 81 GLN A C 1
ATOM 615 O O . GLN A 1 81 ? -31.025 23.372 36.191 1.00 54.16 81 GLN A O 1
ATOM 620 N N . TYR A 1 82 ? -31.647 21.303 36.786 1.00 50.97 82 TYR A N 1
ATOM 621 C CA . TYR A 1 82 ? -32.069 20.782 35.495 1.00 50.97 82 TYR A CA 1
ATOM 622 C C . TYR A 1 82 ? -33.447 21.312 35.047 1.00 50.97 82 TYR A C 1
ATOM 624 O O . TYR A 1 82 ? -33.579 21.741 33.903 1.00 50.97 82 TYR A O 1
ATOM 632 N N . GLU A 1 83 ? -34.453 21.404 35.926 1.00 49.78 83 GLU A N 1
ATOM 633 C CA . GLU A 1 83 ? -35.813 21.812 35.505 1.00 49.78 83 GLU A CA 1
ATOM 634 C C . GLU A 1 83 ? -35.970 23.324 35.291 1.00 49.78 83 GLU A C 1
ATOM 636 O O . GLU A 1 83 ? -36.691 23.782 34.398 1.00 49.78 83 GLU A O 1
ATOM 641 N N . ARG A 1 84 ? -35.246 24.142 36.064 1.00 44.81 84 ARG A N 1
ATOM 642 C CA . ARG A 1 84 ? -35.357 25.608 35.980 1.00 44.81 84 ARG A CA 1
ATOM 643 C C . ARG A 1 84 ? -34.823 26.178 34.656 1.00 44.81 84 ARG A C 1
ATOM 645 O O . ARG A 1 84 ? -35.191 27.289 34.284 1.00 44.81 84 ARG A O 1
ATOM 652 N N . ARG A 1 85 ? -33.972 25.445 33.924 1.00 45.84 85 ARG A N 1
ATOM 653 C CA . ARG A 1 85 ? -33.327 25.954 32.700 1.00 45.84 85 ARG A CA 1
ATOM 654 C C . ARG A 1 85 ? -34.076 25.621 31.400 1.00 45.84 85 ARG A C 1
ATOM 656 O O . ARG A 1 85 ? -33.993 26.408 30.460 1.00 45.84 85 ARG A O 1
ATOM 663 N N . GLN A 1 86 ? -34.858 24.537 31.343 1.00 48.91 86 GLN A N 1
ATOM 664 C CA . GLN A 1 86 ? -35.705 24.234 30.173 1.00 48.91 86 GLN A CA 1
ATOM 665 C C . GLN A 1 86 ? -36.933 25.154 30.079 1.00 48.91 86 GLN A C 1
ATOM 667 O O . GLN A 1 86 ? -37.282 25.602 28.989 1.00 48.91 86 GLN A O 1
ATOM 672 N N . SER A 1 87 ? -37.533 25.525 31.213 1.00 42.25 87 SER A N 1
ATOM 673 C CA . SER A 1 87 ? -38.741 26.366 31.245 1.00 42.25 87 SER A CA 1
ATOM 674 C C . SER A 1 87 ? -38.510 27.833 30.845 1.00 42.25 87 SER A C 1
ATOM 676 O O . SER A 1 87 ? -39.436 28.483 30.358 1.00 42.25 87 SER A O 1
ATOM 678 N N . LEU A 1 88 ? -37.284 28.358 30.985 1.00 46.56 88 LEU A N 1
ATOM 679 C CA . LEU A 1 88 ? -36.927 29.706 30.513 1.00 46.56 88 LEU A CA 1
ATOM 680 C C . LEU A 1 88 ? -36.518 29.741 29.032 1.00 46.56 88 LEU A C 1
ATOM 682 O O . LEU A 1 88 ? -36.765 30.738 28.358 1.00 46.56 88 LEU A O 1
ATOM 686 N N . SER A 1 89 ? -35.916 28.667 28.510 1.00 43.34 89 SER A N 1
ATOM 687 C CA . SER A 1 89 ? -35.408 28.636 27.130 1.00 43.34 89 SER A CA 1
ATOM 688 C C . SER A 1 89 ? -36.504 28.467 26.071 1.00 43.34 89 SER A C 1
ATOM 690 O O . SER A 1 89 ? -36.253 28.736 24.900 1.00 43.34 89 SER A O 1
ATOM 692 N N . GLN A 1 90 ? -37.711 28.038 26.454 1.00 42.84 90 GLN A N 1
ATOM 693 C CA . GLN A 1 90 ? -38.823 27.810 25.521 1.00 42.84 90 GLN A CA 1
ATOM 694 C C . GLN A 1 90 ? -39.779 29.015 25.393 1.00 42.84 90 GLN A C 1
ATOM 696 O O . GLN A 1 90 ? -40.683 28.994 24.563 1.00 42.84 90 GLN A O 1
ATOM 701 N N . LYS A 1 91 ? -39.583 30.083 26.185 1.00 42.50 91 LYS A N 1
ATOM 702 C CA . LYS A 1 91 ? -40.435 31.291 26.184 1.00 42.50 91 LYS A CA 1
ATOM 703 C C . LYS A 1 91 ? -39.846 32.508 25.459 1.00 42.50 91 LYS A C 1
ATOM 705 O O . LYS A 1 91 ? -40.509 33.535 25.399 1.00 42.50 91 LYS A O 1
ATOM 710 N N . THR A 1 92 ? -38.647 32.417 24.880 1.00 36.78 92 THR A N 1
ATOM 711 C CA . THR A 1 92 ? -38.008 33.543 24.164 1.00 36.78 92 THR A CA 1
ATOM 712 C C . THR A 1 92 ? -37.901 33.355 22.647 1.00 36.78 92 THR A C 1
ATOM 714 O O . THR A 1 92 ? -37.341 34.210 21.969 1.00 36.78 92 THR A O 1
ATOM 717 N N . SER A 1 93 ? -38.471 32.285 22.081 1.00 39.09 93 SER A N 1
ATOM 718 C CA . SER A 1 93 ? -38.402 31.977 20.641 1.00 39.09 93 SER A CA 1
ATOM 719 C C . SER A 1 93 ? -39.681 32.275 19.841 1.00 39.09 93 SER A C 1
ATOM 721 O O . SER A 1 93 ? -39.728 31.980 18.650 1.00 39.09 93 SER A O 1
ATOM 723 N N . HIS A 1 94 ? -40.694 32.910 20.439 1.00 40.69 94 HIS A N 1
ATOM 724 C CA . HIS A 1 94 ? -41.923 33.301 19.736 1.00 40.69 94 HIS A CA 1
ATOM 725 C C . HIS A 1 94 ? -42.295 34.769 19.952 1.00 40.69 94 HIS A C 1
ATOM 727 O O . HIS A 1 94 ? -43.391 35.072 20.396 1.00 40.69 94 HIS A O 1
ATOM 733 N N . GLU A 1 95 ? -41.410 35.696 19.584 1.00 34.94 95 GLU A N 1
ATOM 734 C CA . GLU A 1 95 ? -41.861 37.025 19.159 1.00 34.94 95 GLU A CA 1
ATOM 735 C C . GLU A 1 95 ? -40.760 37.745 18.378 1.00 34.94 95 GLU A C 1
ATOM 737 O O . GLU A 1 95 ? -39.839 38.306 18.968 1.00 34.94 95 GLU A O 1
ATOM 742 N N . ARG A 1 96 ? -40.838 37.663 17.042 1.00 38.06 96 ARG A N 1
ATOM 743 C CA . ARG A 1 96 ? -40.347 38.615 16.019 1.00 38.06 96 ARG A CA 1
ATOM 744 C C . ARG A 1 96 ? -40.040 37.860 14.729 1.00 38.06 96 ARG A C 1
ATOM 746 O O . ARG A 1 96 ? -38.913 37.463 14.459 1.00 38.06 96 ARG A O 1
ATOM 753 N N . THR A 1 97 ? -41.057 37.703 13.897 1.00 32.09 97 THR A N 1
ATOM 754 C CA . THR A 1 97 ? -40.875 37.615 12.443 1.00 32.09 97 THR A CA 1
ATOM 755 C C . THR A 1 97 ? -42.168 38.090 11.801 1.00 32.09 97 THR A C 1
ATOM 757 O O . THR A 1 97 ? -43.075 37.326 11.495 1.00 32.09 97 THR A O 1
ATOM 760 N N . SER A 1 98 ? -42.262 39.413 11.678 1.00 27.59 98 SER A N 1
ATOM 761 C CA . SER A 1 98 ? -43.226 40.086 10.822 1.00 27.59 98 SER A CA 1
ATOM 762 C C . SER A 1 98 ? -42.499 40.537 9.558 1.00 27.59 98 SER A C 1
ATOM 764 O O . SER A 1 98 ? -41.518 41.270 9.634 1.00 27.59 98 SER A O 1
ATOM 766 N N . MET A 1 99 ? -43.051 40.087 8.432 1.00 30.91 99 MET A N 1
ATOM 767 C CA . MET A 1 99 ? -43.119 40.759 7.134 1.00 30.91 99 MET A CA 1
ATOM 768 C C . MET A 1 99 ? -41.884 40.886 6.213 1.00 30.91 99 MET A C 1
ATOM 770 O O . MET A 1 99 ? -40.919 41.589 6.476 1.00 30.91 99 MET A O 1
ATOM 774 N N . ALA A 1 100 ? -42.124 40.340 5.010 1.00 28.53 100 ALA A N 1
ATOM 775 C CA . ALA A 1 100 ? -41.886 40.917 3.679 1.00 28.53 100 ALA A CA 1
ATOM 776 C C . ALA A 1 100 ? -40.536 40.692 2.964 1.00 28.53 100 ALA A C 1
ATOM 778 O O . ALA A 1 100 ? -39.520 41.302 3.275 1.00 28.53 100 ALA A O 1
ATOM 779 N N . SER A 1 101 ? -40.594 39.889 1.889 1.00 30.09 101 SER A N 1
ATOM 780 C CA . SER A 1 101 ? -40.112 40.158 0.505 1.00 30.09 101 SER A CA 1
ATOM 781 C C . SER A 1 101 ? -40.049 38.811 -0.246 1.00 30.09 101 SER A C 1
ATOM 783 O O . SER A 1 101 ? -39.393 37.876 0.185 1.00 30.09 101 SER A O 1
ATOM 785 N N . SER A 1 102 ? -40.948 38.497 -1.180 1.00 31.88 102 SER A N 1
ATOM 786 C CA . SER A 1 102 ? -41.089 38.956 -2.572 1.00 31.88 102 SER A CA 1
ATOM 787 C C . SER A 1 102 ? -39.902 38.637 -3.505 1.00 31.88 102 SER A C 1
ATOM 789 O O . SER A 1 102 ? -38.824 39.204 -3.392 1.00 31.88 102 SER A O 1
ATOM 791 N N . THR A 1 103 ? -40.212 37.797 -4.505 1.00 33.03 103 THR A N 1
ATOM 792 C CA . THR A 1 103 ? -39.719 37.781 -5.903 1.00 33.03 103 THR A CA 1
ATOM 793 C C . THR A 1 103 ? -38.264 37.411 -6.258 1.00 33.03 103 THR A C 1
ATOM 795 O O . THR A 1 103 ? -37.360 38.226 -6.214 1.00 33.03 103 THR A O 1
ATOM 798 N N . ARG A 1 104 ? -38.134 36.195 -6.823 1.00 31.42 104 ARG A N 1
ATOM 799 C CA . ARG A 1 104 ? -37.735 35.866 -8.218 1.00 31.42 104 ARG A CA 1
ATOM 800 C C . ARG A 1 104 ? -36.457 36.491 -8.847 1.00 31.42 104 ARG A C 1
ATOM 802 O O . ARG A 1 104 ? -36.447 37.669 -9.168 1.00 31.42 104 ARG A O 1
ATOM 809 N N . LYS A 1 105 ? -35.610 35.556 -9.334 1.00 33.53 105 LYS A N 1
ATOM 810 C CA . LYS A 1 105 ? -34.828 35.496 -10.605 1.00 33.53 105 LYS A CA 1
ATOM 811 C C . LYS A 1 105 ? -33.339 35.920 -10.626 1.00 33.53 105 LYS A C 1
ATOM 813 O O . LYS A 1 105 ? -33.017 37.087 -10.516 1.00 33.53 105 LYS A O 1
ATOM 818 N N . SER A 1 106 ? -32.532 34.930 -11.044 1.00 26.45 106 SER A N 1
ATOM 819 C CA . SER A 1 106 ? -31.581 34.940 -12.180 1.00 26.45 106 SER A CA 1
ATOM 820 C C . SER A 1 106 ? -30.224 35.668 -12.101 1.00 26.45 106 SER A C 1
ATOM 822 O O . SER A 1 106 ? -30.146 36.860 -11.844 1.00 26.45 106 SER A O 1
ATOM 824 N N . SER A 1 107 ? -29.217 34.913 -12.582 1.00 29.72 107 SER A N 1
ATOM 825 C CA . SER A 1 107 ? -27.979 35.271 -13.316 1.00 29.72 107 SER A CA 1
ATOM 826 C C . SER A 1 107 ? -26.750 35.853 -12.591 1.00 29.72 107 SER A C 1
ATOM 828 O O . SER A 1 107 ? -26.724 37.014 -12.212 1.00 29.72 107 SER A O 1
ATOM 830 N N . VAL A 1 108 ? -25.712 34.998 -12.509 1.00 34.91 108 VAL A N 1
ATOM 831 C CA . VAL A 1 108 ? -24.286 35.139 -12.934 1.00 34.91 108 VAL A CA 1
ATOM 832 C C . VAL A 1 108 ? -23.783 36.569 -13.229 1.00 34.91 108 VAL A C 1
ATOM 834 O O . VAL A 1 108 ? -24.417 37.274 -14.011 1.00 34.91 108 VAL A O 1
ATOM 837 N N . PRO A 1 109 ? -22.593 36.964 -12.718 1.00 36.97 109 PRO A N 1
ATOM 838 C CA . PRO A 1 109 ? -21.417 37.036 -13.604 1.00 36.97 109 PRO A CA 1
ATOM 839 C C . PRO A 1 109 ? -20.054 36.636 -12.998 1.00 36.97 109 PRO A C 1
ATOM 841 O O . PRO A 1 109 ? -19.832 36.604 -11.791 1.00 36.97 109 PRO A O 1
ATOM 844 N N . LEU A 1 110 ? -19.149 36.344 -13.934 1.00 29.55 110 LEU A N 1
ATOM 845 C CA . LEU A 1 110 ? -17.714 36.083 -13.827 1.00 29.55 110 LEU A CA 1
ATOM 846 C C . LEU A 1 110 ? -16.878 37.373 -13.636 1.00 29.55 110 LEU A C 1
ATOM 848 O O . LEU A 1 110 ? -17.262 38.426 -14.136 1.00 29.55 110 LEU A O 1
ATOM 852 N N . SER A 1 111 ? -15.643 37.181 -13.138 1.00 29.28 111 SER A N 1
ATOM 853 C CA . SER A 1 111 ? -14.383 37.859 -13.541 1.00 29.28 111 SER A CA 1
ATOM 854 C C . SER A 1 111 ? -13.839 39.080 -12.764 1.00 29.28 111 SER A C 1
ATOM 856 O O . SER A 1 111 ? -14.567 39.994 -12.403 1.00 29.28 111 SER A O 1
ATOM 858 N N . ALA A 1 112 ? -12.491 39.082 -12.697 1.00 30.83 112 ALA A N 1
ATOM 859 C CA . ALA A 1 112 ? -11.499 40.147 -12.441 1.00 30.83 112 ALA A CA 1
ATOM 860 C C . ALA A 1 112 ? -11.255 40.552 -10.965 1.00 30.83 112 ALA A C 1
ATOM 862 O O . ALA A 1 112 ? -12.165 41.017 -10.301 1.00 30.83 112 ALA A O 1
ATOM 863 N N . LYS A 1 113 ? -10.117 40.248 -10.306 1.00 30.39 113 LYS A N 1
ATOM 864 C CA . LYS A 1 113 ? -8.666 40.552 -10.495 1.00 30.39 113 LYS A CA 1
ATOM 865 C C . LYS A 1 113 ? -8.240 41.846 -9.762 1.00 30.39 113 LYS A C 1
ATOM 867 O O . LYS A 1 113 ? -8.939 42.840 -9.834 1.00 30.39 113 LYS A O 1
ATOM 872 N N . GLU A 1 114 ? -7.046 41.771 -9.147 1.00 27.41 114 GLU A N 1
ATOM 873 C CA . GLU A 1 114 ? -6.202 42.823 -8.512 1.00 27.41 114 GLU A CA 1
ATOM 874 C C . GLU A 1 114 ? -6.375 43.008 -6.989 1.00 27.41 114 GLU A C 1
ATOM 876 O O . GLU A 1 114 ? -7.430 43.377 -6.501 1.00 27.41 114 GLU A O 1
ATOM 881 N N . LYS A 1 115 ? -5.447 42.512 -6.149 1.00 28.52 115 LYS A N 1
ATOM 882 C CA . LYS A 1 115 ? -4.141 43.084 -5.723 1.00 28.52 115 LYS A CA 1
ATOM 883 C C . LYS A 1 115 ? -4.244 44.508 -5.149 1.00 28.52 115 LYS A C 1
ATOM 885 O O . LYS A 1 115 ? -4.330 45.455 -5.913 1.00 28.52 115 LYS A O 1
ATOM 890 N N . SER A 1 116 ? -4.034 44.668 -3.838 1.00 28.27 116 SER A N 1
ATOM 891 C CA . SER A 1 116 ? -2.883 45.416 -3.286 1.00 28.27 116 SER A CA 1
ATOM 892 C C . SER A 1 116 ? -2.939 45.569 -1.749 1.00 28.27 116 SER A C 1
ATOM 894 O O . SER A 1 116 ? -3.959 45.904 -1.164 1.00 28.27 116 SER A O 1
ATOM 896 N N . THR A 1 117 ? -1.809 45.219 -1.126 1.00 28.45 117 THR A N 1
ATOM 897 C CA . THR A 1 117 ? -1.125 45.847 0.025 1.00 28.45 117 THR A CA 1
ATOM 898 C C . THR A 1 117 ? -1.898 46.635 1.097 1.00 28.45 117 THR A C 1
ATOM 900 O O . THR A 1 117 ? -2.304 47.765 0.864 1.00 28.45 117 THR A O 1
ATOM 903 N N . GLY A 1 118 ? -1.775 46.147 2.338 1.00 27.20 118 GLY A N 1
ATOM 904 C CA . GLY A 1 118 ? -1.125 46.907 3.420 1.00 27.20 118 GLY A CA 1
ATOM 905 C C . GLY A 1 118 ? -2.008 47.749 4.358 1.00 27.20 118 GLY A C 1
ATOM 906 O O . GLY A 1 118 ? -3.098 48.144 3.979 1.00 27.20 118 GLY A O 1
ATOM 907 N N . PRO A 1 119 ? -1.556 47.979 5.609 1.00 42.97 119 PRO A N 1
ATOM 908 C CA . PRO A 1 119 ? -2.406 47.938 6.802 1.00 42.97 119 PRO A CA 1
ATOM 909 C C . PRO A 1 119 ? -2.583 49.303 7.483 1.00 42.97 119 PRO A C 1
ATOM 911 O O . PRO A 1 119 ? -1.695 50.142 7.401 1.00 42.97 119 PRO A O 1
ATOM 914 N N . GLU A 1 120 ? -3.643 49.481 8.281 1.00 28.17 120 GLU A N 1
ATOM 915 C CA . GLU A 1 120 ? -3.606 50.463 9.371 1.00 28.17 120 GLU A CA 1
ATOM 916 C C . GLU A 1 120 ? -4.544 50.122 10.538 1.00 28.17 120 GLU A C 1
ATOM 918 O O . GLU A 1 120 ? -5.693 49.712 10.390 1.00 28.17 120 GLU A O 1
ATOM 923 N N . ILE A 1 121 ? -3.967 50.270 11.726 1.00 36.72 121 ILE A N 1
ATOM 924 C CA . ILE A 1 121 ? -4.483 49.982 13.060 1.00 36.72 121 ILE A CA 1
ATOM 925 C C . ILE A 1 121 ? -5.323 51.168 13.539 1.00 36.72 121 ILE A C 1
ATOM 927 O O . ILE A 1 121 ? -4.827 52.292 13.503 1.00 36.72 121 ILE A O 1
ATOM 931 N N . LYS A 1 122 ? -6.506 50.923 14.128 1.00 36.06 122 LYS A N 1
ATOM 932 C CA . LYS A 1 122 ? -7.016 51.713 15.269 1.00 36.06 122 LYS A CA 1
ATOM 933 C C . LYS A 1 122 ? -8.182 51.040 16.015 1.00 36.06 122 LYS A C 1
ATOM 935 O O . LYS A 1 122 ? -9.274 50.880 15.497 1.00 36.06 122 LYS A O 1
ATOM 940 N N . GLN A 1 123 ? -7.891 50.788 17.294 1.00 33.62 123 GLN A N 1
ATOM 941 C CA . GLN A 1 123 ? -8.719 51.054 18.479 1.00 33.62 123 GLN A CA 1
ATOM 942 C C . GLN A 1 123 ? -9.894 50.131 18.868 1.00 33.62 123 GLN A C 1
ATOM 944 O O . GLN A 1 123 ? -11.016 50.258 18.406 1.00 33.62 123 GLN A O 1
ATOM 949 N N . ARG A 1 124 ? -9.611 49.398 19.959 1.00 29.05 124 ARG A N 1
ATOM 950 C CA . ARG A 1 124 ? -10.242 49.552 21.289 1.00 29.05 124 ARG A CA 1
ATOM 951 C C . ARG A 1 124 ? -11.683 49.040 21.442 1.00 29.05 124 ARG A C 1
ATOM 953 O O . ARG A 1 124 ? -12.634 49.804 21.369 1.00 29.05 124 ARG A O 1
ATOM 960 N N . GLY A 1 125 ? -11.790 47.788 21.881 1.00 32.53 125 GLY A N 1
ATOM 961 C CA . GLY A 1 125 ? -12.905 47.273 22.680 1.00 32.53 125 GLY A CA 1
ATOM 962 C C . GLY A 1 125 ? -12.334 46.428 23.817 1.00 32.53 125 GLY A C 1
ATOM 963 O O . GLY A 1 125 ? -11.605 45.475 23.568 1.00 32.53 125 GLY A O 1
ATOM 964 N N . GLN A 1 126 ? -12.555 46.858 25.058 1.00 39.44 126 GLN A N 1
ATOM 965 C CA . GLN A 1 126 ? -12.159 46.143 26.268 1.00 39.44 126 GLN A CA 1
ATOM 966 C C . GLN A 1 126 ? -13.140 44.997 26.511 1.00 39.44 126 GLN A C 1
ATOM 968 O O . GLN A 1 126 ? -14.253 45.258 26.955 1.00 39.44 126 GLN A O 1
ATOM 973 N N . ASP A 1 127 ? -12.709 43.754 26.314 1.00 35.09 127 ASP A N 1
ATOM 974 C CA . ASP A 1 127 ? -13.425 42.608 26.866 1.00 35.09 127 ASP A CA 1
ATOM 975 C C . ASP A 1 127 ? -12.768 42.200 28.183 1.00 35.09 127 ASP A C 1
ATOM 977 O O . ASP A 1 127 ? -11.682 41.617 28.242 1.00 35.09 127 ASP A O 1
ATOM 981 N N . PHE A 1 128 ? -13.463 42.557 29.263 1.00 43.41 128 PHE A N 1
ATOM 982 C CA . PHE A 1 128 ? -13.341 41.954 30.582 1.00 43.41 128 PHE A CA 1
ATOM 983 C C . PHE A 1 128 ? -13.593 40.444 30.458 1.00 43.41 128 PHE A C 1
ATOM 985 O O . PHE A 1 128 ? -14.693 39.952 30.702 1.00 43.41 128 PHE A O 1
ATOM 992 N N . ILE A 1 129 ? -12.560 39.678 30.104 1.00 44.03 129 ILE A N 1
ATOM 993 C CA . ILE A 1 129 ? -12.564 38.235 30.335 1.00 44.03 129 ILE A CA 1
ATOM 994 C C . ILE A 1 129 ? -12.329 38.053 31.829 1.00 44.03 129 ILE A C 1
ATOM 996 O O . ILE A 1 129 ? -11.202 37.988 32.325 1.00 44.03 129 ILE A O 1
ATOM 1000 N N . LEU A 1 130 ? -13.455 38.053 32.538 1.00 41.38 130 LEU A N 1
ATOM 1001 C CA . LEU A 1 130 ? -13.619 37.669 33.924 1.00 41.38 130 LEU A CA 1
ATOM 1002 C C . LEU A 1 130 ? -12.990 36.280 34.118 1.00 41.38 130 LEU A C 1
ATOM 1004 O O . LEU A 1 130 ? -13.628 35.246 33.927 1.00 41.38 130 LEU A O 1
ATOM 1008 N N . LYS A 1 131 ? -11.708 36.259 34.485 1.00 49.38 131 LYS A N 1
ATOM 1009 C CA . LYS A 1 131 ? -11.063 35.093 35.082 1.00 49.38 131 LYS A CA 1
ATOM 1010 C C . LYS A 1 131 ? -11.776 34.833 36.405 1.00 49.38 131 LYS A C 1
ATOM 1012 O O . LYS A 1 131 ? -11.490 35.497 37.397 1.00 49.38 131 LYS A O 1
ATOM 1017 N N . THR A 1 132 ? -12.718 33.898 36.411 1.00 41.50 132 THR A N 1
ATOM 1018 C CA . THR A 1 132 ? -13.231 33.323 37.654 1.00 41.50 132 THR A CA 1
ATOM 1019 C C . THR A 1 132 ? -12.435 32.064 38.001 1.00 41.50 132 THR A C 1
ATOM 1021 O O . THR A 1 132 ? -12.083 31.286 37.110 1.00 41.50 132 THR A O 1
ATOM 1024 N N . PRO A 1 133 ? -12.075 31.897 39.283 1.00 46.16 133 PRO A N 1
ATOM 1025 C CA . PRO A 1 133 ? -11.269 30.790 39.768 1.00 46.16 133 PRO A CA 1
ATOM 1026 C C . PRO A 1 133 ? -12.147 29.564 40.063 1.00 46.16 133 PRO A C 1
ATOM 1028 O O . PRO A 1 133 ? -13.373 29.645 40.085 1.00 46.16 133 PRO A O 1
ATOM 1031 N N . THR A 1 134 ? -11.480 28.475 40.451 1.00 39.72 134 THR A N 1
ATOM 1032 C CA . THR A 1 134 ? -12.000 27.317 41.214 1.00 39.72 134 THR A CA 1
ATOM 1033 C C . THR A 1 134 ? -12.233 26.049 40.394 1.00 39.72 134 THR A C 1
ATOM 1035 O O . THR A 1 134 ? -13.326 25.683 39.977 1.00 39.72 134 THR A O 1
ATOM 1038 N N . ARG A 1 135 ? -11.125 25.329 40.244 1.00 43.19 135 ARG A N 1
ATOM 1039 C CA . ARG A 1 135 ? -10.939 24.032 39.594 1.00 43.19 135 ARG A CA 1
ATOM 1040 C C . ARG A 1 135 ? -11.487 22.829 40.394 1.00 43.19 135 ARG A C 1
ATOM 1042 O O . ARG A 1 135 ? -10.984 21.732 40.197 1.00 43.19 135 ARG A O 1
ATOM 1049 N N . GLN A 1 136 ? -12.455 22.995 41.305 1.00 48.19 136 GLN A N 1
ATOM 1050 C CA . GLN A 1 136 ? -12.808 21.919 42.256 1.00 48.19 136 GLN A CA 1
ATOM 1051 C C . GLN A 1 136 ? -14.296 21.580 42.452 1.00 48.19 136 GLN A C 1
ATOM 1053 O O . GLN A 1 136 ? -14.570 20.596 43.131 1.00 48.19 136 GLN A O 1
ATOM 1058 N N . THR A 1 137 ? -15.283 22.277 41.870 1.00 46.47 137 THR A N 1
ATOM 1059 C CA . THR A 1 137 ? -16.699 21.887 42.108 1.00 46.47 137 THR A CA 1
ATOM 1060 C C . THR A 1 137 ? -17.657 22.275 40.981 1.00 46.47 137 THR A C 1
ATOM 1062 O O . THR A 1 137 ? -18.624 23.002 41.179 1.00 46.47 137 THR A O 1
ATOM 1065 N N . MET A 1 138 ? -17.427 21.763 39.774 1.00 47.34 138 MET A N 1
ATOM 1066 C CA . MET A 1 138 ? -18.519 21.597 38.812 1.00 47.34 138 MET A CA 1
ATOM 1067 C C . MET A 1 138 ? -18.593 20.119 38.457 1.00 47.34 138 MET A C 1
ATOM 1069 O O . MET A 1 138 ? -17.901 19.660 37.552 1.00 47.34 138 MET A O 1
ATOM 1073 N N . MET A 1 139 ? -19.420 19.362 39.184 1.00 58.81 139 MET A N 1
ATOM 1074 C CA . MET A 1 139 ? -19.958 18.135 38.603 1.00 58.81 139 MET A CA 1
ATOM 1075 C C . MET A 1 139 ? -20.611 18.511 37.273 1.00 58.81 139 MET A C 1
ATOM 1077 O O . MET A 1 139 ? -21.371 19.480 37.202 1.00 58.81 139 MET A O 1
ATOM 1081 N N . THR A 1 140 ? -20.281 17.786 36.208 1.00 75.75 140 THR A N 1
ATOM 1082 C CA . THR A 1 140 ? -20.962 17.948 34.924 1.00 75.75 140 THR A CA 1
ATOM 1083 C C . THR A 1 140 ? -22.461 17.713 35.121 1.00 75.75 140 THR A C 1
ATOM 1085 O O . THR A 1 140 ? -22.877 16.924 35.972 1.00 75.75 140 THR A O 1
ATOM 1088 N N . LEU A 1 141 ? -23.293 18.410 34.342 1.00 79.50 141 LEU A N 1
ATOM 1089 C CA . LEU A 1 141 ? -24.755 18.281 34.414 1.00 79.50 141 LEU A CA 1
ATOM 1090 C C . LEU A 1 141 ? -25.211 16.814 34.293 1.00 79.50 141 LEU A C 1
ATOM 1092 O O . LEU A 1 141 ? -26.174 16.404 34.935 1.00 79.50 141 LEU A O 1
ATOM 1096 N N . GLU A 1 142 ? -24.490 16.029 33.495 1.00 81.12 142 GLU A N 1
ATOM 1097 C CA . GLU A 1 142 ? -24.712 14.596 33.301 1.00 81.12 142 GLU A CA 1
ATOM 1098 C C . GLU A 1 142 ? -24.439 13.784 34.571 1.00 81.12 142 GLU A C 1
ATOM 1100 O O . GLU A 1 142 ? -25.259 12.947 34.940 1.00 81.12 142 GLU A O 1
ATOM 1105 N N . THR A 1 143 ? -23.353 14.076 35.292 1.00 86.31 143 THR A N 1
ATOM 1106 C CA . THR A 1 143 ? -23.034 13.414 36.565 1.00 86.31 143 THR A CA 1
ATOM 1107 C C . THR A 1 143 ? -24.076 13.731 37.632 1.00 86.31 143 THR A C 1
ATOM 1109 O O . THR A 1 143 ? -24.509 12.836 38.351 1.00 86.31 143 THR A O 1
ATOM 1112 N N . LEU A 1 144 ? -24.551 14.978 37.694 1.00 86.44 144 LEU A N 1
ATOM 1113 C CA . LEU A 1 144 ? -25.621 15.364 38.617 1.00 86.44 144 LEU A CA 1
ATOM 1114 C C . LEU A 1 144 ? -26.942 14.643 38.298 1.00 86.44 144 LEU A C 1
ATOM 1116 O O . LEU A 1 144 ? -27.638 14.188 39.204 1.00 86.44 144 LEU A O 1
ATOM 1120 N N . LYS A 1 145 ? -27.270 14.510 37.005 1.00 86.56 145 LYS A N 1
ATOM 1121 C CA . LYS A 1 145 ? -28.440 13.755 36.540 1.00 86.56 145 LYS A CA 1
ATOM 1122 C C . LYS A 1 145 ? -28.324 12.271 36.890 1.00 86.56 145 LYS A C 1
ATOM 1124 O O . LYS A 1 145 ? -29.296 11.695 37.364 1.00 86.56 145 LYS A O 1
ATOM 1129 N N . LYS A 1 146 ? -27.146 11.671 36.696 1.00 91.56 146 LYS A N 1
ATOM 1130 C CA . LYS A 1 146 ? -26.876 10.280 37.079 1.00 91.56 146 LYS A CA 1
ATOM 1131 C C . LYS A 1 146 ? -27.101 10.076 38.575 1.00 91.56 146 LYS A C 1
ATOM 1133 O O . LYS A 1 146 ? -27.866 9.204 38.941 1.00 91.56 146 LYS A O 1
ATOM 1138 N N . ILE A 1 147 ? -26.530 10.934 39.420 1.00 90.62 147 ILE A N 1
ATOM 1139 C CA . ILE A 1 147 ? -26.689 10.835 40.880 1.00 90.62 147 ILE A CA 1
ATOM 1140 C C . ILE A 1 147 ? -28.160 10.906 41.297 1.00 90.62 147 ILE A C 1
ATOM 1142 O O . ILE A 1 147 ? -28.587 10.146 42.158 1.00 90.62 147 ILE A O 1
ATOM 1146 N N . GLN A 1 148 ? -28.953 11.786 40.680 1.00 90.62 148 GLN A N 1
ATOM 1147 C CA . GLN A 1 148 ? -30.387 11.868 40.970 1.00 90.62 148 GLN A CA 1
ATOM 1148 C C . GLN A 1 148 ? -31.159 10.625 40.518 1.00 90.62 148 GLN A C 1
ATOM 1150 O O . GLN A 1 148 ? -32.030 10.153 41.247 1.00 90.62 148 GLN A O 1
ATOM 1155 N N . ASN A 1 149 ? -30.819 10.073 39.352 1.00 92.00 149 ASN A N 1
ATOM 1156 C CA . ASN A 1 149 ? -31.404 8.824 38.872 1.00 92.00 149 ASN A CA 1
ATOM 1157 C C . ASN A 1 149 ? -31.028 7.642 39.776 1.00 92.00 149 ASN A C 1
ATOM 1159 O O . ASN A 1 149 ? -31.910 6.885 40.162 1.00 92.00 149 ASN A O 1
ATOM 1163 N N . ASP A 1 150 ? -29.753 7.518 40.150 1.00 93.62 150 ASP A N 1
ATOM 1164 C CA . ASP A 1 150 ? -29.244 6.453 41.021 1.00 93.62 150 ASP A CA 1
ATOM 1165 C C . ASP A 1 150 ? -29.895 6.533 42.411 1.00 93.62 150 ASP A C 1
ATOM 1167 O O . ASP A 1 150 ? -30.319 5.522 42.966 1.00 93.62 150 ASP A O 1
ATOM 1171 N N . ARG A 1 151 ? -30.049 7.750 42.953 1.00 94.44 151 ARG A N 1
ATOM 1172 C CA . ARG A 1 151 ? -30.774 8.005 44.207 1.00 94.44 151 ARG A CA 1
ATOM 1173 C C . ARG A 1 151 ? -32.226 7.543 44.117 1.00 94.44 151 ARG A C 1
ATOM 1175 O O . ARG A 1 151 ? -32.702 6.879 45.033 1.00 94.44 151 ARG A O 1
ATOM 1182 N N . GLN A 1 152 ? -32.934 7.922 43.050 1.00 94.31 152 GLN A N 1
ATOM 1183 C CA . GLN A 1 152 ? -34.333 7.533 42.865 1.00 94.31 152 GLN A CA 1
ATOM 1184 C C . GLN A 1 152 ? -34.460 6.016 42.715 1.00 94.31 152 GLN A C 1
ATOM 1186 O O . GLN A 1 152 ? -35.274 5.414 43.401 1.00 94.31 152 GLN A O 1
ATOM 1191 N N . TYR A 1 153 ? -33.601 5.401 41.901 1.00 95.62 153 TYR A N 1
ATOM 1192 C CA . TYR A 1 153 ? -33.540 3.954 41.737 1.00 95.62 153 TYR A CA 1
ATOM 1193 C C . TYR A 1 153 ? -33.335 3.238 43.075 1.00 95.62 153 TYR A C 1
ATOM 1195 O O . TYR A 1 153 ? -34.103 2.344 43.416 1.00 95.62 153 TYR A O 1
ATOM 1203 N N . PHE A 1 154 ? -32.357 3.669 43.876 1.00 95.19 154 PHE A N 1
ATOM 1204 C CA . PHE A 1 154 ? -32.105 3.071 45.185 1.00 95.19 154 PHE A CA 1
ATOM 1205 C C . PHE A 1 154 ? -33.291 3.267 46.143 1.00 95.19 154 PHE A C 1
ATOM 1207 O O . PHE A 1 154 ? -33.684 2.329 46.832 1.00 95.19 154 PHE A O 1
ATOM 1214 N N . SER A 1 155 ? -33.924 4.445 46.129 1.00 95.75 155 SER A N 1
ATOM 1215 C CA . SER A 1 155 ? -35.149 4.703 46.896 1.00 95.75 155 SER A CA 1
ATOM 1216 C C . SER A 1 155 ? -36.287 3.758 46.503 1.00 95.75 155 SER A C 1
ATOM 1218 O O . SER A 1 155 ? -36.972 3.246 47.384 1.00 95.75 155 SER A O 1
ATOM 1220 N N . ASP A 1 156 ? -36.483 3.509 45.207 1.00 95.88 156 ASP A N 1
ATOM 1221 C CA . ASP A 1 156 ? -37.534 2.620 44.702 1.00 95.88 156 ASP A CA 1
ATOM 1222 C C . ASP A 1 156 ? -37.257 1.160 45.092 1.00 95.88 156 ASP A C 1
ATOM 1224 O O . ASP A 1 156 ? -38.167 0.443 45.506 1.00 95.88 156 ASP A O 1
ATOM 1228 N N . VAL A 1 157 ? -35.996 0.722 45.015 1.00 96.25 157 VAL A N 1
ATOM 1229 C CA . VAL A 1 157 ? -35.571 -0.629 45.416 1.00 96.25 157 VAL A CA 1
ATOM 1230 C C . VAL A 1 157 ? -35.816 -0.866 46.907 1.00 96.25 157 VAL A C 1
ATOM 1232 O O . VAL A 1 157 ? -36.414 -1.878 47.271 1.00 96.25 157 VAL A O 1
ATOM 1235 N N . ILE A 1 158 ? -35.417 0.076 47.768 1.00 95.62 158 ILE A N 1
ATOM 1236 C CA . ILE A 1 158 ? -35.626 -0.030 49.219 1.00 95.62 158 ILE A CA 1
ATOM 1237 C C . ILE A 1 158 ? -37.116 0.055 49.575 1.00 95.62 158 ILE A C 1
ATOM 1239 O O . ILE A 1 158 ? -37.585 -0.724 50.402 1.00 95.62 158 ILE A O 1
ATOM 1243 N N . ALA A 1 159 ? -37.887 0.931 48.923 1.00 95.44 159 ALA A N 1
ATOM 1244 C CA . ALA A 1 159 ? -39.332 1.030 49.142 1.00 95.44 159 ALA A CA 1
ATOM 1245 C C . ALA A 1 159 ? -40.072 -0.258 48.748 1.00 95.44 159 ALA A C 1
ATOM 1247 O O . ALA A 1 159 ? -40.951 -0.720 49.477 1.00 95.44 159 ALA A O 1
ATOM 1248 N N . ASN A 1 160 ? -39.698 -0.865 47.619 1.00 94.62 160 ASN A N 1
ATOM 1249 C CA . ASN A 1 160 ? -40.271 -2.133 47.173 1.00 94.62 160 ASN A CA 1
ATOM 1250 C C . ASN A 1 160 ? -39.916 -3.281 48.125 1.00 94.62 160 ASN A C 1
ATOM 1252 O O . ASN A 1 160 ? -40.802 -4.052 48.485 1.00 94.62 160 ASN A O 1
ATOM 1256 N N . ALA A 1 161 ? -38.661 -3.357 48.581 1.00 94.00 161 ALA A N 1
ATOM 1257 C CA . ALA A 1 161 ? -38.217 -4.369 49.538 1.00 94.00 161 ALA A CA 1
ATOM 1258 C C . ALA A 1 161 ? -38.910 -4.219 50.901 1.00 94.00 161 ALA A C 1
ATOM 1260 O O . ALA A 1 161 ? -39.363 -5.203 51.479 1.00 94.00 161 ALA A O 1
ATOM 1261 N N . MET A 1 162 ? -39.058 -2.985 51.393 1.00 93.62 162 MET A N 1
ATOM 1262 C CA . MET A 1 162 ? -39.790 -2.697 52.627 1.00 93.62 162 MET A CA 1
ATOM 1263 C C . MET A 1 162 ? -41.246 -3.149 52.523 1.00 93.62 162 MET A C 1
ATOM 1265 O O . MET A 1 162 ? -41.749 -3.827 53.416 1.00 93.62 162 MET A O 1
ATOM 1269 N N . LYS A 1 163 ? -41.914 -2.803 51.419 1.00 93.56 163 LYS A N 1
ATOM 1270 C CA . LYS A 1 163 ? -43.300 -3.196 51.183 1.00 93.56 163 LYS A CA 1
ATOM 1271 C C . LYS A 1 163 ? -43.449 -4.717 51.088 1.00 93.56 163 LYS A C 1
ATOM 1273 O O . LYS A 1 163 ? -44.321 -5.279 51.738 1.00 93.56 163 LYS A O 1
ATOM 1278 N N . GLU A 1 164 ? -42.581 -5.389 50.330 1.00 93.00 164 GLU A N 1
ATOM 1279 C CA . GLU A 1 164 ? -42.566 -6.856 50.217 1.00 93.00 164 GLU A CA 1
ATOM 1280 C C . GLU A 1 164 ? -42.398 -7.524 51.589 1.00 93.00 164 GLU A C 1
ATOM 1282 O O . GLU A 1 164 ? -43.104 -8.482 51.915 1.00 93.00 164 GLU A O 1
ATOM 1287 N N . MET A 1 165 ? -41.511 -6.984 52.419 1.00 90.56 165 MET A N 1
ATOM 1288 C CA . MET A 1 165 ? -41.221 -7.499 53.750 1.00 90.56 165 MET A CA 1
ATOM 1289 C C . MET A 1 165 ? -42.394 -7.293 54.720 1.00 90.56 165 MET A C 1
ATOM 1291 O O . MET A 1 165 ? -42.680 -8.187 55.514 1.00 90.56 165 MET A O 1
ATOM 1295 N N . GLN A 1 166 ? -43.112 -6.170 54.629 1.00 89.81 166 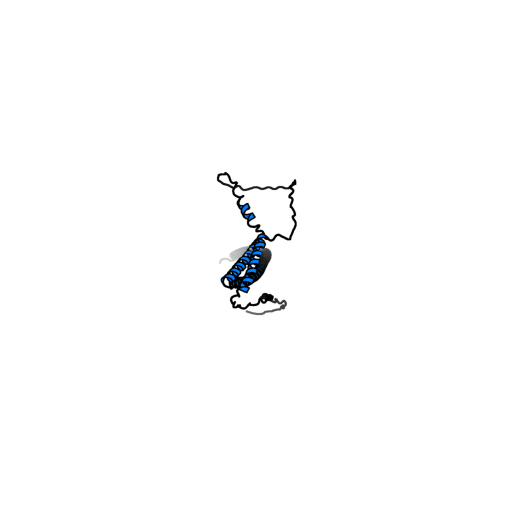GLN A N 1
ATOM 1296 C CA . GLN A 1 166 ? -44.328 -5.917 55.413 1.00 89.81 166 GLN A CA 1
ATOM 1297 C C . GLN A 1 166 ? -45.511 -6.790 54.963 1.00 89.81 166 GLN A C 1
ATOM 1299 O O . GLN A 1 166 ? -46.243 -7.305 55.808 1.00 89.81 166 GLN A O 1
ATOM 1304 N N . ASP A 1 167 ? -45.682 -6.981 53.651 1.00 90.31 167 ASP A N 1
ATOM 1305 C CA . ASP A 1 167 ? -46.812 -7.718 53.073 1.00 90.31 167 ASP A CA 1
ATOM 1306 C C . ASP A 1 167 ? -46.634 -9.245 53.173 1.00 90.31 167 ASP A C 1
ATOM 1308 O O . ASP A 1 167 ? -47.607 -9.980 53.352 1.00 90.31 167 ASP A O 1
ATOM 1312 N N . SER A 1 168 ? -45.399 -9.737 53.025 1.00 87.88 168 SER A N 1
ATOM 1313 C CA . SER A 1 168 ? -45.109 -11.166 52.822 1.00 87.88 168 SER A CA 1
ATOM 1314 C C . SER A 1 168 ? -43.947 -11.728 53.650 1.00 87.88 168 SER A C 1
ATOM 1316 O O . SER A 1 168 ? -43.713 -12.935 53.612 1.00 87.88 168 SER A O 1
ATOM 1318 N N . GLY A 1 169 ? -43.220 -10.895 54.405 1.00 86.44 169 GLY A N 1
ATOM 1319 C CA . GLY A 1 169 ? -42.067 -11.335 55.201 1.00 86.44 169 GLY A CA 1
ATOM 1320 C C . GLY A 1 169 ? -40.860 -11.791 54.371 1.00 86.44 169 GLY A C 1
ATOM 1321 O O . GLY A 1 169 ? -40.018 -12.530 54.884 1.00 86.44 169 GLY A O 1
ATOM 1322 N N . SER A 1 170 ? -40.782 -11.386 53.097 1.00 88.06 170 SER A N 1
ATOM 1323 C CA . SER A 1 170 ? -39.714 -11.736 52.150 1.00 88.06 170 SER A CA 1
ATOM 1324 C C . SER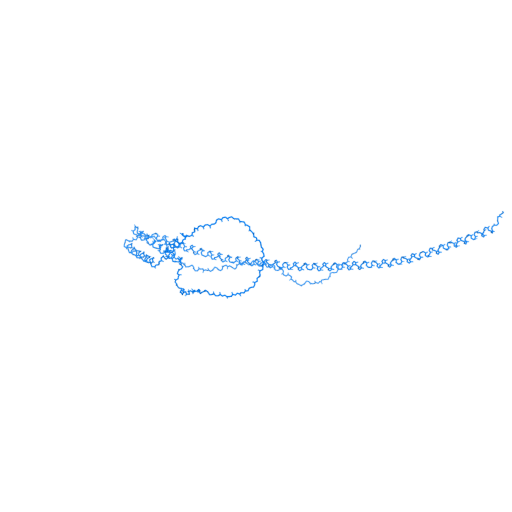 A 1 170 ? -39.024 -10.492 51.575 1.00 88.06 170 SER A C 1
ATOM 1326 O O . SER A 1 170 ?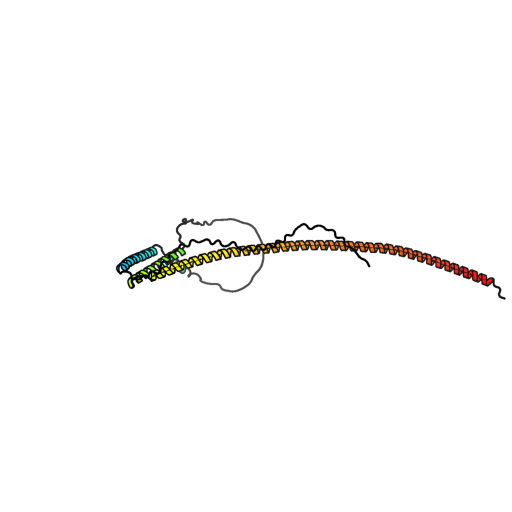 -39.533 -9.381 51.689 1.00 88.06 170 SER A O 1
ATOM 1328 N N . PHE A 1 171 ? -37.851 -10.682 50.966 1.00 90.12 171 PHE A N 1
ATOM 1329 C CA . PHE A 1 171 ? -37.040 -9.634 50.326 1.00 90.12 171 PHE A CA 1
ATOM 1330 C C . PHE A 1 171 ? -36.495 -10.091 48.961 1.00 90.12 171 PHE A C 1
ATOM 1332 O O . PHE A 1 171 ? -35.422 -9.680 48.510 1.00 90.12 171 PHE A O 1
ATOM 1339 N N . ARG A 1 172 ? -37.217 -10.990 48.289 1.00 90.44 172 ARG A N 1
ATOM 1340 C CA . ARG A 1 172 ? -36.770 -11.636 47.054 1.00 90.44 172 ARG A CA 1
ATOM 1341 C C . ARG A 1 172 ? -36.576 -10.625 45.923 1.00 90.44 172 ARG A C 1
ATOM 1343 O O . ARG A 1 172 ? -35.669 -10.811 45.112 1.00 90.44 172 ARG A O 1
ATOM 1350 N N . SER A 1 173 ? -37.365 -9.547 45.887 1.00 91.62 173 SER A N 1
ATOM 1351 C CA . SER A 1 173 ? -37.199 -8.475 44.895 1.00 91.62 173 SER A CA 1
ATOM 1352 C C . SER A 1 173 ? -35.839 -7.777 44.999 1.00 91.62 173 SER A C 1
ATOM 1354 O O . SER A 1 173 ? -35.235 -7.455 43.973 1.00 91.62 173 SER A O 1
ATOM 1356 N N . LEU A 1 174 ? -35.317 -7.596 46.218 1.00 93.12 174 LEU A N 1
ATOM 1357 C CA . LEU A 1 174 ? -33.994 -7.017 46.455 1.00 93.12 174 LEU A CA 1
ATOM 1358 C C . LEU A 1 174 ? -32.890 -7.955 45.962 1.00 93.12 174 LEU A C 1
ATOM 1360 O O . LEU A 1 174 ? -31.969 -7.503 45.285 1.00 93.12 174 LEU A O 1
ATOM 1364 N N . LEU A 1 175 ? -33.010 -9.256 46.242 1.00 92.00 175 LEU A N 1
ATOM 1365 C CA . LEU A 1 175 ? -32.050 -10.261 45.785 1.00 92.00 175 LEU A CA 1
ATOM 1366 C C . LEU A 1 175 ? -32.021 -10.364 44.252 1.00 92.00 175 LEU A C 1
ATOM 1368 O O . LEU A 1 175 ? -30.949 -10.396 43.654 1.00 92.00 175 LEU A O 1
ATOM 1372 N N . GLU A 1 176 ? -33.189 -10.362 43.604 1.00 93.38 176 GLU A N 1
ATOM 1373 C CA . GLU A 1 176 ? -33.283 -10.364 42.140 1.00 93.38 176 GLU A CA 1
ATOM 1374 C C . GLU A 1 176 ? -32.675 -9.090 41.534 1.00 93.38 176 GLU A C 1
ATOM 1376 O O . GLU A 1 176 ? -31.961 -9.154 40.533 1.00 93.38 176 GLU A O 1
ATOM 1381 N N . THR A 1 177 ? -32.928 -7.933 42.149 1.00 95.25 177 THR A N 1
ATOM 1382 C CA . THR A 1 177 ? -32.355 -6.653 41.711 1.00 95.25 177 THR A CA 1
ATOM 1383 C C . THR A 1 177 ? -30.833 -6.642 41.864 1.00 95.25 177 THR A C 1
ATOM 1385 O O . THR A 1 177 ? -30.131 -6.214 40.951 1.00 95.25 177 THR A O 1
ATOM 1388 N N . LEU A 1 178 ? -30.311 -7.169 42.974 1.00 94.94 178 LEU A N 1
ATOM 1389 C CA . LEU A 1 178 ? -28.873 -7.293 43.213 1.00 94.94 178 LEU A CA 1
ATOM 1390 C C . LEU A 1 178 ? -28.206 -8.254 42.218 1.00 94.94 178 LEU A C 1
ATOM 1392 O O . LEU A 1 178 ? -27.140 -7.941 41.693 1.00 94.94 178 LEU A O 1
ATOM 1396 N N . GLY A 1 179 ? -28.845 -9.389 41.921 1.00 94.19 179 GLY A N 1
ATOM 1397 C CA . GLY A 1 179 ? -28.373 -10.335 40.907 1.00 94.19 179 GLY A CA 1
ATOM 1398 C C . GLY A 1 179 ? -28.283 -9.691 39.523 1.00 94.19 179 GLY A C 1
ATOM 1399 O O . GLY A 1 179 ? -27.231 -9.732 38.889 1.00 94.19 179 GLY A O 1
ATOM 1400 N N . LYS A 1 180 ? -29.341 -8.982 39.103 1.00 94.94 180 LYS A N 1
ATOM 1401 C CA . LYS A 1 180 ? -29.341 -8.210 37.848 1.00 94.94 180 LYS A CA 1
ATOM 1402 C C . LYS A 1 180 ? -28.231 -7.157 37.809 1.00 94.94 180 LYS A C 1
ATOM 1404 O O . LYS A 1 180 ? -27.643 -6.945 36.753 1.00 94.94 180 LYS A O 1
ATOM 1409 N N . GLU A 1 181 ? -27.935 -6.499 38.930 1.00 94.12 181 GLU A N 1
ATOM 1410 C CA . GLU A 1 181 ? -26.855 -5.509 39.003 1.00 94.12 181 GLU A CA 1
ATOM 1411 C C . GLU A 1 181 ? -25.462 -6.160 38.910 1.00 94.12 181 GLU A C 1
ATOM 1413 O O . GLU A 1 181 ? -24.605 -5.643 38.188 1.00 94.12 181 GLU A O 1
ATOM 1418 N N . ARG A 1 182 ? -25.238 -7.325 39.551 1.00 94.44 182 ARG A N 1
ATOM 1419 C CA . ARG A 1 182 ? -24.004 -8.121 39.364 1.00 94.44 182 ARG A CA 1
ATOM 1420 C C . ARG A 1 182 ? -23.818 -8.501 37.897 1.00 94.44 182 ARG A C 1
ATOM 1422 O O . ARG A 1 182 ? -22.747 -8.241 37.346 1.00 94.44 182 ARG A O 1
ATOM 1429 N N . ASP A 1 183 ? -24.854 -9.051 37.267 1.00 95.62 183 ASP A N 1
ATOM 1430 C CA . ASP A 1 183 ? -24.824 -9.460 35.859 1.00 95.62 183 ASP A CA 1
ATOM 1431 C C . ASP A 1 183 ? -24.551 -8.265 34.940 1.00 95.62 183 ASP A C 1
ATOM 1433 O O . ASP A 1 183 ? -23.708 -8.328 34.043 1.00 95.62 183 ASP A O 1
ATOM 1437 N N . ASN A 1 184 ? -25.223 -7.135 35.181 1.00 95.75 184 ASN A N 1
ATOM 1438 C CA . ASN A 1 184 ? -24.991 -5.899 34.441 1.00 95.75 184 ASN A CA 1
ATOM 1439 C C . ASN A 1 184 ? -23.543 -5.432 34.575 1.00 95.75 184 ASN A C 1
ATOM 1441 O O . ASN A 1 184 ? -22.925 -5.092 33.567 1.00 95.75 184 ASN A O 1
ATOM 1445 N N . ARG A 1 185 ? -22.978 -5.435 35.785 1.00 94.44 185 ARG A N 1
ATOM 1446 C CA . ARG A 1 185 ? -21.590 -5.023 36.020 1.00 94.44 185 ARG A CA 1
ATOM 1447 C C . ARG A 1 185 ? -20.598 -5.911 35.266 1.00 94.44 185 ARG A C 1
ATOM 1449 O O . ARG A 1 185 ? -19.697 -5.373 34.625 1.00 94.44 185 ARG A O 1
ATOM 1456 N N . ILE A 1 186 ? -20.783 -7.232 35.282 1.00 95.00 186 ILE A N 1
ATOM 1457 C CA . ILE A 1 186 ? -19.948 -8.167 34.507 1.00 95.00 186 ILE A CA 1
ATOM 1458 C C . ILE A 1 186 ? -20.063 -7.854 33.008 1.00 95.00 186 ILE A C 1
ATOM 1460 O O . ILE A 1 186 ? -19.054 -7.630 32.339 1.00 95.00 186 ILE A O 1
ATOM 1464 N N . ASN A 1 187 ? -21.288 -7.707 32.494 1.00 96.69 187 ASN A N 1
ATOM 1465 C CA . ASN A 1 187 ? -21.528 -7.346 31.095 1.00 96.69 187 ASN A CA 1
ATOM 1466 C C . ASN A 1 187 ? -20.870 -6.007 30.709 1.00 96.69 187 ASN A C 1
ATOM 1468 O O . ASN A 1 187 ? -20.337 -5.875 29.604 1.00 96.69 187 ASN A O 1
ATOM 1472 N N . PHE A 1 188 ? -20.885 -5.006 31.597 1.00 96.69 188 PHE A N 1
ATOM 1473 C CA . PHE A 1 188 ? -20.207 -3.729 31.369 1.00 96.69 188 PHE A CA 1
ATOM 1474 C C . PHE A 1 188 ? -18.692 -3.901 31.266 1.00 96.69 188 PHE A C 1
ATOM 1476 O O . PHE A 1 188 ? -18.095 -3.355 30.336 1.00 96.69 188 PHE A O 1
ATOM 1483 N N . HIS A 1 189 ? -18.073 -4.675 32.159 1.00 96.56 189 HIS A N 1
ATOM 1484 C CA . HIS A 1 189 ? -16.641 -4.968 32.081 1.00 96.56 189 HIS A CA 1
ATOM 1485 C C . HIS A 1 189 ? -16.275 -5.705 30.789 1.00 96.56 189 HIS A C 1
ATOM 1487 O O . HIS A 1 189 ? -15.328 -5.307 30.108 1.00 96.56 189 HIS A O 1
ATOM 1493 N N . ASP A 1 190 ? -17.073 -6.686 30.372 1.00 97.75 190 ASP A N 1
ATOM 1494 C CA . ASP A 1 190 ? -16.864 -7.403 29.111 1.00 97.75 190 ASP A CA 1
ATOM 1495 C C . ASP A 1 190 ? -16.955 -6.485 27.889 1.00 97.75 190 ASP A C 1
ATOM 1497 O O . ASP A 1 190 ? -16.153 -6.581 26.953 1.00 97.75 190 ASP A O 1
ATOM 1501 N N . VAL A 1 191 ? -17.935 -5.576 27.877 1.00 98.12 191 VAL A N 1
ATOM 1502 C CA . VAL A 1 191 ? -18.082 -4.576 26.814 1.00 98.12 191 VAL A CA 1
ATOM 1503 C C . VAL A 1 191 ? -16.874 -3.644 26.778 1.00 98.12 191 VAL A C 1
ATOM 1505 O O . VAL A 1 191 ? -16.350 -3.403 25.691 1.00 98.12 191 VAL A O 1
ATOM 1508 N N . ILE A 1 192 ? -16.397 -3.168 27.932 1.00 96.88 192 ILE A N 1
ATOM 1509 C CA . ILE A 1 192 ? -15.223 -2.289 28.029 1.00 96.88 192 ILE A CA 1
ATOM 1510 C C . ILE A 1 192 ? -13.974 -2.995 27.493 1.00 96.88 192 ILE A C 1
ATOM 1512 O O . ILE A 1 192 ? -13.298 -2.459 26.614 1.00 96.88 192 ILE A O 1
ATOM 1516 N N . THR A 1 193 ? -13.700 -4.218 27.949 1.00 97.12 193 THR A N 1
ATOM 1517 C CA . THR A 1 193 ? -12.530 -4.997 27.519 1.00 97.12 193 THR A CA 1
ATOM 1518 C C . THR A 1 193 ? -12.562 -5.273 26.016 1.00 97.12 193 THR A C 1
ATOM 1520 O O . THR A 1 193 ? -11.554 -5.118 25.315 1.00 97.12 193 THR A O 1
ATOM 1523 N N . ARG A 1 194 ? -13.734 -5.634 25.479 1.00 97.75 194 ARG A N 1
ATOM 1524 C CA . ARG A 1 194 ? -13.920 -5.874 24.042 1.00 97.75 194 ARG A CA 1
ATOM 1525 C C . ARG A 1 194 ? -13.725 -4.603 23.218 1.00 97.75 194 ARG A C 1
ATOM 1527 O O . ARG A 1 194 ? -13.038 -4.650 22.196 1.00 97.75 194 ARG A O 1
ATOM 1534 N N . GLU A 1 195 ? -14.300 -3.487 23.657 1.00 97.88 195 GLU A N 1
ATOM 1535 C CA . GLU A 1 195 ? -14.161 -2.184 23.001 1.00 97.88 195 GLU A CA 1
ATOM 1536 C C . GLU A 1 195 ? -12.698 -1.726 22.998 1.00 97.88 195 GLU A C 1
ATOM 1538 O O . GLU A 1 195 ? -12.173 -1.300 21.968 1.00 97.88 195 GLU A O 1
ATOM 1543 N N . GLU A 1 196 ? -11.990 -1.880 24.117 1.00 97.25 196 GLU A N 1
ATOM 1544 C CA . GLU A 1 196 ? -10.586 -1.497 24.208 1.00 97.25 196 GLU A CA 1
ATOM 1545 C C . GLU A 1 196 ? -9.692 -2.354 23.299 1.00 97.25 196 GLU A C 1
ATOM 1547 O O . GLU A 1 196 ? -8.854 -1.817 22.561 1.00 97.25 196 GLU A O 1
ATOM 1552 N N . LYS A 1 197 ? -9.917 -3.674 23.255 1.00 97.38 197 LYS A N 1
ATOM 1553 C CA . LYS A 1 197 ? -9.249 -4.570 22.299 1.00 97.38 197 LYS A CA 1
ATOM 1554 C C . LYS A 1 197 ? -9.533 -4.153 20.852 1.00 97.38 197 LYS A C 1
ATOM 1556 O O . LYS A 1 197 ? -8.597 -4.057 20.052 1.00 97.38 197 LYS A O 1
ATOM 1561 N N . GLY A 1 198 ? -10.789 -3.847 20.524 1.00 97.88 198 GLY A N 1
ATOM 1562 C CA . GLY A 1 198 ? -11.193 -3.352 19.206 1.00 97.88 198 GLY A CA 1
ATOM 1563 C C . GLY A 1 198 ? -10.480 -2.050 18.832 1.00 97.88 198 GLY A C 1
ATOM 1564 O O . GLY A 1 198 ? -9.900 -1.938 17.751 1.00 97.88 198 GLY A O 1
ATOM 1565 N N . ARG A 1 199 ? -10.407 -1.090 19.759 1.00 98.12 199 ARG A N 1
ATOM 1566 C CA . ARG A 1 199 ? -9.713 0.190 19.560 1.00 98.12 199 ARG A CA 1
ATOM 1567 C C . ARG A 1 199 ? -8.216 0.008 19.298 1.00 98.12 199 ARG A C 1
ATOM 1569 O O . ARG A 1 199 ? -7.662 0.685 18.426 1.00 98.12 199 ARG A O 1
ATOM 1576 N N . ARG A 1 200 ? -7.553 -0.910 20.013 1.00 98.19 200 ARG A N 1
ATOM 1577 C CA . ARG A 1 200 ? -6.135 -1.250 19.781 1.00 98.19 200 ARG A CA 1
ATOM 1578 C C . ARG A 1 200 ? -5.929 -1.858 18.389 1.00 98.19 200 ARG A C 1
ATOM 1580 O O . ARG A 1 200 ? -5.018 -1.433 17.676 1.00 98.19 200 ARG A O 1
ATOM 1587 N N . GLN A 1 201 ? -6.796 -2.782 17.968 1.00 98.25 201 GLN A N 1
ATOM 1588 C CA . GLN A 1 201 ? -6.745 -3.386 16.630 1.00 98.25 201 GLN A CA 1
ATOM 1589 C C . GLN A 1 201 ? -6.959 -2.352 15.521 1.00 98.25 201 GLN A C 1
ATOM 1591 O O . GLN A 1 201 ? -6.161 -2.288 14.588 1.00 98.25 201 GLN A O 1
ATOM 1596 N N . ILE A 1 202 ? -7.969 -1.487 15.654 1.00 98.44 202 ILE A N 1
ATOM 1597 C CA . ILE A 1 202 ? -8.237 -0.406 14.695 1.00 98.44 202 ILE A CA 1
ATOM 1598 C C . ILE A 1 202 ? -7.012 0.502 14.558 1.00 98.44 202 ILE A C 1
ATOM 1600 O O . ILE A 1 202 ? -6.591 0.799 13.442 1.00 98.44 202 ILE A O 1
ATOM 1604 N N . LYS A 1 203 ? -6.392 0.901 15.675 1.00 98.44 203 LYS A N 1
ATOM 1605 C CA . LYS A 1 203 ? -5.185 1.739 15.657 1.00 98.44 203 LYS A CA 1
ATOM 1606 C C . LYS A 1 203 ? -4.007 1.045 14.960 1.00 98.44 203 LYS A C 1
ATOM 1608 O O . LYS A 1 203 ? -3.284 1.691 14.202 1.00 98.44 203 LYS A O 1
ATOM 1613 N N . SER A 1 204 ? -3.824 -0.256 15.192 1.00 98.44 204 SER A N 1
ATOM 1614 C CA . SER A 1 204 ? -2.791 -1.059 14.524 1.00 98.44 204 SER A CA 1
ATOM 1615 C C . SER A 1 204 ? -3.022 -1.132 13.011 1.00 98.44 204 SER A C 1
ATOM 1617 O O . SER A 1 204 ? -2.130 -0.800 12.231 1.00 98.44 204 SER A O 1
ATOM 1619 N N . LEU A 1 205 ? -4.244 -1.462 12.585 1.00 98.56 205 LEU A N 1
ATOM 1620 C CA . LEU A 1 205 ? -4.613 -1.545 11.169 1.00 98.56 205 LEU A CA 1
ATOM 1621 C C . LEU A 1 205 ? -4.499 -0.191 10.461 1.00 98.56 205 LEU A C 1
ATOM 1623 O O . LEU A 1 205 ? -4.005 -0.122 9.339 1.00 98.56 205 LEU A O 1
ATOM 1627 N N . GLN A 1 206 ? -4.895 0.902 11.118 1.00 98.44 206 GLN A N 1
ATOM 1628 C CA . GLN A 1 206 ? -4.710 2.254 10.586 1.00 98.44 206 GLN A CA 1
ATOM 1629 C C . GLN A 1 206 ? -3.231 2.575 10.351 1.00 98.44 206 GLN A C 1
ATOM 1631 O O . GLN A 1 206 ? -2.892 3.146 9.315 1.00 98.44 206 GLN A O 1
ATOM 1636 N N . LYS A 1 207 ? -2.344 2.182 11.276 1.00 98.38 207 LYS A N 1
ATOM 1637 C CA . LYS A 1 207 ? -0.896 2.347 11.106 1.00 98.38 207 LYS A CA 1
ATOM 1638 C C . LYS A 1 207 ? -0.381 1.527 9.920 1.00 98.38 207 LYS A C 1
ATOM 1640 O O . LYS A 1 207 ? 0.255 2.093 9.037 1.00 98.38 207 LYS A O 1
ATOM 1645 N N . GLN A 1 208 ? -0.725 0.240 9.855 1.00 98.50 208 GLN A N 1
ATOM 1646 C CA . GLN A 1 208 ? -0.328 -0.635 8.745 1.00 98.50 208 GLN A CA 1
ATOM 1647 C C . GLN A 1 208 ? -0.801 -0.095 7.390 1.00 98.50 208 GLN A C 1
ATOM 1649 O O . GLN A 1 208 ? -0.047 -0.101 6.421 1.00 98.50 208 GLN A O 1
ATOM 1654 N N . LEU A 1 209 ? -2.024 0.435 7.318 1.00 98.44 209 LEU A N 1
ATOM 1655 C CA . LEU A 1 209 ? -2.562 1.023 6.093 1.00 98.44 209 LEU A CA 1
ATOM 1656 C C . LEU A 1 209 ? -1.745 2.237 5.625 1.00 98.44 209 LEU A C 1
ATOM 1658 O O . LEU A 1 209 ? -1.495 2.397 4.428 1.00 98.44 209 LEU A O 1
ATOM 1662 N N . VAL A 1 210 ? -1.326 3.095 6.558 1.00 98.50 210 VAL A N 1
ATOM 1663 C CA . VAL A 1 210 ? -0.467 4.250 6.259 1.00 98.50 210 VAL A CA 1
ATOM 1664 C C . VAL A 1 210 ? 0.917 3.796 5.796 1.00 98.50 210 VAL A C 1
ATOM 1666 O O . VAL A 1 210 ? 1.420 4.327 4.803 1.00 98.50 210 VAL A O 1
ATOM 1669 N N . ASP A 1 211 ? 1.500 2.800 6.461 1.00 98.50 211 ASP A N 1
ATOM 1670 C CA . ASP A 1 211 ? 2.821 2.265 6.125 1.00 98.50 211 ASP A CA 1
ATOM 1671 C C . ASP A 1 211 ? 2.825 1.643 4.717 1.00 98.50 211 ASP A C 1
ATOM 1673 O O . ASP A 1 211 ? 3.634 2.041 3.877 1.00 98.50 211 ASP A O 1
ATOM 1677 N N . VAL A 1 212 ? 1.843 0.790 4.395 1.00 98.62 212 VAL A N 1
ATOM 1678 C CA . VAL A 1 212 ? 1.678 0.194 3.053 1.00 98.62 212 VAL A CA 1
ATOM 1679 C C . VAL A 1 212 ? 1.473 1.267 1.984 1.00 98.62 212 VAL A C 1
ATOM 1681 O O . VAL A 1 212 ? 2.023 1.179 0.884 1.00 98.62 212 VAL A O 1
ATOM 1684 N N . LYS A 1 213 ? 0.697 2.317 2.278 1.00 98.44 213 LYS A N 1
ATOM 1685 C CA . LYS A 1 213 ? 0.503 3.429 1.338 1.00 98.44 213 LYS A CA 1
ATOM 1686 C C . LYS A 1 213 ? 1.821 4.153 1.050 1.00 98.44 213 LYS A C 1
ATOM 1688 O O . LYS A 1 213 ? 2.090 4.484 -0.105 1.00 98.44 213 LYS A O 1
ATOM 1693 N N . LYS A 1 214 ? 2.635 4.397 2.080 1.00 98.44 214 LYS A N 1
ATOM 1694 C CA . LYS A 1 214 ? 3.944 5.048 1.946 1.00 98.44 214 LYS A CA 1
ATOM 1695 C C . LYS A 1 214 ? 4.929 4.171 1.173 1.00 98.44 214 LYS A C 1
ATOM 1697 O O . LYS A 1 214 ? 5.619 4.677 0.292 1.00 98.44 214 LYS A O 1
ATOM 1702 N N . GLU A 1 215 ? 4.958 2.875 1.461 1.00 98.38 215 GLU A N 1
ATOM 1703 C CA . GLU A 1 215 ? 5.796 1.907 0.754 1.00 98.38 215 GLU A CA 1
ATOM 1704 C C . GLU A 1 215 ? 5.444 1.842 -0.736 1.00 98.38 215 GLU A C 1
ATOM 1706 O O . GLU A 1 215 ? 6.318 2.007 -1.585 1.00 98.38 215 GLU A O 1
ATOM 1711 N N . ARG A 1 216 ? 4.156 1.696 -1.077 1.00 98.19 216 ARG A N 1
ATOM 1712 C CA . ARG A 1 216 ? 3.720 1.688 -2.481 1.00 98.19 216 ARG A CA 1
ATOM 1713 C C . ARG A 1 216 ? 4.068 2.985 -3.204 1.00 98.19 216 ARG A C 1
ATOM 1715 O O . ARG A 1 216 ? 4.487 2.941 -4.357 1.00 98.19 216 ARG A O 1
ATOM 1722 N N . GLN A 1 217 ? 3.929 4.132 -2.538 1.00 98.44 217 GLN A N 1
ATOM 1723 C CA . GLN A 1 217 ? 4.323 5.418 -3.113 1.00 98.44 217 GLN A CA 1
ATOM 1724 C C . GLN A 1 217 ? 5.826 5.464 -3.423 1.00 98.44 217 GLN A C 1
ATOM 1726 O O . GLN A 1 217 ? 6.213 5.947 -4.486 1.00 98.44 217 GLN A O 1
ATOM 1731 N N . MET A 1 218 ? 6.661 4.935 -2.526 1.00 98.06 218 MET A N 1
ATOM 1732 C CA . MET A 1 218 ? 8.106 4.839 -2.733 1.00 98.06 218 MET A CA 1
ATOM 1733 C C . MET A 1 218 ? 8.449 3.891 -3.888 1.00 98.06 218 MET A C 1
ATOM 1735 O O . MET A 1 218 ? 9.255 4.247 -4.739 1.00 98.06 218 MET A O 1
ATOM 1739 N N . GLN A 1 219 ? 7.801 2.726 -3.979 1.00 98.25 219 GLN A N 1
ATOM 1740 C CA . GLN A 1 219 ? 8.015 1.789 -5.090 1.00 98.25 219 GLN A CA 1
ATOM 1741 C C . GLN A 1 219 ? 7.664 2.417 -6.447 1.00 98.25 219 GLN A C 1
ATOM 1743 O O . GLN A 1 219 ? 8.424 2.279 -7.404 1.00 98.25 219 GLN A O 1
ATOM 1748 N N . VAL A 1 220 ? 6.549 3.154 -6.528 1.00 98.56 220 VAL A N 1
ATOM 1749 C CA . VAL A 1 220 ? 6.165 3.886 -7.746 1.00 98.56 220 VAL A CA 1
ATOM 1750 C C . VAL A 1 220 ? 7.195 4.961 -8.091 1.00 98.56 220 VAL A C 1
ATOM 1752 O O . VAL A 1 220 ? 7.559 5.100 -9.257 1.00 98.56 220 VAL A O 1
ATOM 1755 N N . GLN A 1 221 ? 7.683 5.710 -7.101 1.00 98.44 221 GLN A N 1
ATOM 1756 C CA . GLN A 1 221 ? 8.716 6.718 -7.326 1.00 98.44 221 GLN A CA 1
ATOM 1757 C C . GLN A 1 221 ? 10.016 6.088 -7.848 1.00 98.44 221 GLN A C 1
ATOM 1759 O O . GLN A 1 221 ? 10.502 6.504 -8.896 1.00 98.44 221 GLN A O 1
ATOM 1764 N N . ASN A 1 222 ? 10.517 5.043 -7.187 1.00 98.50 222 ASN A N 1
ATOM 1765 C CA . ASN A 1 222 ? 11.731 4.337 -7.602 1.00 98.50 222 ASN A CA 1
ATOM 1766 C C . ASN A 1 222 ? 11.585 3.752 -9.016 1.00 98.50 222 ASN A C 1
ATOM 1768 O O . ASN A 1 222 ? 12.494 3.856 -9.837 1.00 98.50 222 ASN A O 1
ATOM 1772 N N . GLY A 1 223 ? 10.421 3.173 -9.330 1.00 98.44 223 GLY A N 1
ATOM 1773 C CA . GLY A 1 223 ? 10.117 2.678 -10.672 1.00 98.44 223 GLY A CA 1
ATOM 1774 C C . GLY A 1 223 ? 10.126 3.788 -11.726 1.00 98.44 223 GLY A C 1
ATOM 1775 O O . GLY A 1 223 ? 10.680 3.604 -12.808 1.00 98.44 223 GLY A O 1
ATOM 1776 N N . ASN A 1 224 ? 9.572 4.962 -11.413 1.00 98.69 224 ASN A N 1
ATOM 1777 C CA . ASN A 1 224 ? 9.591 6.116 -12.315 1.00 98.69 224 ASN A CA 1
ATOM 1778 C C . ASN A 1 224 ? 11.010 6.647 -12.555 1.00 98.69 224 ASN A C 1
ATOM 1780 O O . ASN A 1 224 ? 11.346 6.978 -13.693 1.00 98.69 224 ASN A O 1
ATOM 1784 N N . GLU A 1 225 ? 11.840 6.702 -11.513 1.00 98.50 225 GLU A N 1
ATOM 1785 C CA . GLU A 1 225 ? 13.253 7.084 -11.618 1.00 98.50 225 GLU A CA 1
ATOM 1786 C C . GLU A 1 225 ? 14.026 6.090 -12.496 1.00 98.50 225 GLU A C 1
ATOM 1788 O O . GLU A 1 225 ? 14.760 6.495 -13.399 1.00 98.50 225 GLU A O 1
ATOM 1793 N N . TYR A 1 226 ? 13.782 4.789 -12.323 1.00 98.69 226 TYR A N 1
ATOM 1794 C CA . TYR A 1 226 ? 14.392 3.755 -13.155 1.00 98.69 226 TYR A CA 1
ATOM 1795 C C . TYR A 1 226 ? 13.955 3.845 -14.626 1.00 98.69 226 TYR A C 1
ATOM 1797 O O . TYR A 1 226 ? 14.786 3.763 -15.531 1.00 98.69 226 TYR A O 1
ATOM 1805 N N . ILE A 1 227 ? 12.664 4.087 -14.885 1.00 98.69 227 ILE A N 1
ATOM 1806 C CA . ILE A 1 227 ? 12.148 4.315 -16.243 1.00 98.69 227 ILE A CA 1
ATOM 1807 C C . ILE A 1 227 ? 12.800 5.550 -16.877 1.00 98.69 227 ILE A C 1
ATOM 1809 O O . ILE A 1 227 ? 13.115 5.517 -18.066 1.00 98.69 227 ILE A O 1
ATOM 1813 N N . ALA A 1 228 ? 12.989 6.635 -16.122 1.00 98.75 228 ALA A N 1
ATOM 1814 C CA . ALA A 1 228 ? 13.655 7.837 -16.621 1.00 98.75 228 ALA A CA 1
ATOM 1815 C C . ALA A 1 228 ? 15.108 7.538 -17.018 1.00 98.75 228 ALA A C 1
ATOM 1817 O O . ALA A 1 228 ? 15.492 7.796 -18.156 1.00 98.75 228 ALA A O 1
ATOM 1818 N N . HIS A 1 229 ? 15.864 6.876 -16.141 1.00 98.69 229 HIS A N 1
ATOM 1819 C CA . HIS A 1 229 ? 17.239 6.470 -16.422 1.00 98.69 229 HIS A CA 1
ATOM 1820 C C . HIS A 1 229 ? 17.350 5.573 -17.670 1.00 98.69 229 HIS A C 1
ATOM 1822 O O . HIS A 1 229 ? 18.193 5.804 -18.535 1.00 98.69 229 HIS A O 1
ATOM 1828 N N . LEU A 1 230 ? 16.468 4.578 -17.818 1.00 98.75 230 LEU A N 1
ATOM 1829 C CA . LEU A 1 230 ? 16.458 3.714 -19.004 1.00 98.75 230 LEU A CA 1
ATOM 1830 C C . LEU A 1 230 ? 16.100 4.468 -20.292 1.00 98.75 230 LEU A C 1
ATOM 1832 O O . LEU A 1 230 ? 16.632 4.152 -21.357 1.00 98.75 230 LEU A O 1
ATOM 1836 N N . LYS A 1 231 ? 15.207 5.463 -20.222 1.00 98.69 231 LYS A N 1
ATOM 1837 C CA . LYS A 1 231 ? 14.883 6.315 -21.375 1.00 98.69 231 LYS A CA 1
ATOM 1838 C C . LYS A 1 231 ? 16.092 7.127 -21.824 1.00 98.69 231 LYS A C 1
ATOM 1840 O O . LYS A 1 231 ? 16.344 7.186 -23.028 1.00 98.69 231 LYS A O 1
ATOM 1845 N N . ASP A 1 232 ? 16.839 7.688 -20.879 1.00 98.69 232 ASP A N 1
ATOM 1846 C CA . ASP A 1 232 ? 18.045 8.462 -21.169 1.00 98.69 232 ASP A CA 1
ATOM 1847 C C . ASP A 1 232 ? 19.115 7.578 -21.824 1.00 98.69 232 ASP A C 1
ATOM 1849 O O . ASP A 1 232 ? 19.624 7.921 -22.893 1.00 98.69 232 ASP A O 1
ATOM 1853 N N . GLN A 1 233 ? 19.365 6.382 -21.273 1.00 98.69 233 GLN A N 1
ATOM 1854 C CA . GLN A 1 233 ? 20.286 5.404 -21.869 1.00 98.69 233 GLN A CA 1
ATOM 1855 C C . GLN A 1 233 ? 19.873 5.000 -23.289 1.00 98.69 233 GLN A C 1
ATOM 1857 O O . GLN A 1 233 ? 20.702 4.933 -24.199 1.00 98.69 233 GLN A O 1
ATOM 1862 N N . LEU A 1 234 ? 18.582 4.740 -23.509 1.00 98.56 234 LEU A N 1
ATOM 1863 C CA . LEU A 1 234 ? 18.075 4.381 -24.831 1.00 98.56 234 LEU A CA 1
ATOM 1864 C C . LEU A 1 234 ? 18.259 5.528 -25.831 1.00 98.56 234 LEU A C 1
ATOM 1866 O O . LEU A 1 234 ? 18.620 5.295 -26.988 1.00 98.56 234 LEU A O 1
ATOM 1870 N N . GLN A 1 235 ? 18.013 6.765 -25.402 1.00 98.62 235 GLN A N 1
ATOM 1871 C CA . GLN A 1 235 ? 18.194 7.944 -26.238 1.00 98.62 235 GLN A CA 1
ATOM 1872 C C . GLN A 1 235 ? 19.670 8.164 -26.593 1.00 98.62 235 GLN A C 1
ATOM 1874 O O . GLN A 1 235 ? 19.974 8.427 -27.759 1.00 98.62 235 GLN A O 1
ATOM 1879 N N . GLU A 1 236 ? 20.579 7.993 -25.633 1.00 98.50 236 GLU A N 1
ATOM 1880 C CA . GLU A 1 236 ? 22.026 8.059 -25.854 1.00 98.50 236 GLU A CA 1
ATOM 1881 C C . GLU A 1 236 ? 22.487 6.999 -26.864 1.00 98.50 236 GLU A C 1
ATOM 1883 O O . GLU A 1 236 ? 23.113 7.326 -27.878 1.00 98.50 236 GLU A O 1
ATOM 1888 N N . MET A 1 237 ? 22.099 5.738 -26.656 1.00 98.25 237 MET A N 1
ATOM 1889 C CA . MET A 1 237 ? 22.440 4.631 -27.555 1.00 98.25 237 MET A CA 1
ATOM 1890 C C . MET A 1 237 ? 21.898 4.853 -28.968 1.00 98.25 237 MET A C 1
ATOM 1892 O O . MET A 1 237 ? 22.595 4.591 -29.954 1.00 98.25 237 MET A O 1
ATOM 1896 N N . LYS A 1 238 ? 20.678 5.389 -29.092 1.00 98.56 238 LYS A N 1
ATOM 1897 C CA . LYS A 1 238 ? 20.076 5.730 -30.386 1.00 98.56 238 LYS A CA 1
ATOM 1898 C C . LYS A 1 238 ? 20.851 6.839 -31.098 1.00 98.56 238 LYS A C 1
ATOM 1900 O O . LYS A 1 238 ? 21.071 6.738 -32.305 1.00 98.56 238 LYS A O 1
ATOM 1905 N N . ALA A 1 239 ? 21.273 7.875 -30.375 1.00 98.50 239 ALA A N 1
ATOM 1906 C CA . ALA A 1 239 ? 22.073 8.961 -30.935 1.00 98.50 239 ALA A CA 1
ATOM 1907 C C . ALA A 1 239 ? 23.451 8.463 -31.400 1.00 98.50 239 ALA A C 1
ATOM 1909 O O . ALA A 1 239 ? 23.842 8.725 -32.539 1.00 98.50 239 ALA A O 1
ATOM 1910 N N . LYS A 1 240 ? 24.142 7.676 -30.563 1.00 98.50 240 LYS A N 1
ATOM 1911 C CA . LYS A 1 240 ? 25.449 7.085 -30.879 1.00 98.50 240 LYS A CA 1
ATOM 1912 C C . LYS A 1 240 ? 25.383 6.182 -32.112 1.00 98.50 240 LYS A C 1
ATOM 1914 O O . LYS A 1 240 ? 26.146 6.372 -33.054 1.00 98.50 240 LYS A O 1
ATOM 1919 N N . THR A 1 241 ? 24.412 5.271 -32.140 1.00 98.38 241 THR A N 1
ATOM 1920 C CA . THR A 1 241 ? 24.207 4.336 -33.257 1.00 98.38 241 THR A CA 1
ATOM 1921 C C . THR A 1 241 ? 23.885 5.069 -34.561 1.00 98.38 241 THR A C 1
ATOM 1923 O O . THR A 1 241 ? 24.346 4.676 -35.630 1.00 98.38 241 THR A O 1
ATOM 1926 N N . ASN A 1 242 ? 23.093 6.146 -34.513 1.00 98.50 242 ASN A N 1
ATOM 1927 C CA . ASN A 1 242 ? 22.789 6.943 -35.704 1.00 98.50 242 ASN A CA 1
ATOM 1928 C C . ASN A 1 242 ? 24.053 7.622 -36.258 1.00 98.50 242 ASN A C 1
ATOM 1930 O O . ASN A 1 242 ? 24.340 7.510 -37.451 1.00 98.50 242 ASN A O 1
ATOM 1934 N N . LEU A 1 243 ? 24.838 8.259 -35.386 1.00 98.12 243 LEU A N 1
ATOM 1935 C CA . LEU A 1 243 ? 26.075 8.926 -35.784 1.00 98.12 243 LEU A CA 1
ATOM 1936 C C . LEU A 1 243 ? 27.085 7.944 -36.393 1.00 98.12 243 LEU A C 1
ATOM 1938 O O . LEU A 1 243 ? 27.675 8.238 -37.432 1.00 98.12 243 LEU A O 1
ATOM 1942 N N . GLU A 1 244 ? 27.244 6.772 -35.781 1.00 98.12 244 GLU A N 1
ATOM 1943 C CA . GLU A 1 244 ? 28.115 5.709 -36.283 1.00 98.12 244 GLU A CA 1
ATOM 1944 C C . GLU A 1 244 ? 27.668 5.210 -37.663 1.00 98.12 244 GLU A C 1
ATOM 1946 O O . GLU A 1 244 ? 28.478 5.147 -38.589 1.00 98.12 244 GLU A O 1
ATOM 1951 N N . ASN A 1 245 ? 26.369 4.952 -37.844 1.00 98.50 245 ASN A N 1
ATOM 1952 C CA . ASN A 1 245 ? 25.818 4.565 -39.143 1.00 98.50 245 ASN A CA 1
ATOM 1953 C C . ASN A 1 245 ? 26.077 5.625 -40.220 1.00 98.50 245 ASN A C 1
ATOM 1955 O O . ASN A 1 245 ? 26.476 5.288 -41.336 1.00 98.50 245 ASN A O 1
ATOM 1959 N N . LEU A 1 246 ? 25.878 6.908 -39.901 1.00 98.31 246 LEU A N 1
ATOM 1960 C CA . LEU A 1 246 ? 26.122 7.997 -40.845 1.00 98.31 246 LEU A CA 1
ATOM 1961 C C . LEU A 1 246 ? 27.605 8.099 -41.217 1.00 98.31 246 LEU A C 1
ATOM 1963 O O . LEU A 1 246 ? 27.934 8.266 -42.393 1.00 98.31 246 LEU A O 1
ATOM 1967 N N . TYR A 1 247 ? 28.493 7.976 -40.230 1.00 98.62 247 TYR A N 1
ATOM 1968 C CA . TYR A 1 247 ? 29.934 7.980 -40.451 1.00 98.62 247 TYR A CA 1
ATOM 1969 C C . TYR A 1 247 ? 30.366 6.815 -41.350 1.00 98.62 247 TYR A C 1
ATOM 1971 O O . TYR A 1 247 ? 31.026 7.037 -42.365 1.00 98.62 247 TYR A O 1
ATOM 1979 N N . MET A 1 248 ? 29.939 5.590 -41.034 1.00 98.50 248 MET A N 1
ATOM 1980 C CA . MET A 1 248 ? 30.290 4.391 -41.799 1.00 98.50 248 MET A CA 1
ATOM 1981 C C . MET A 1 248 ? 29.738 4.432 -43.224 1.00 98.50 248 MET A C 1
ATOM 1983 O O . MET A 1 248 ? 30.457 4.124 -44.179 1.00 98.50 248 MET A O 1
ATOM 1987 N N . LYS A 1 249 ? 28.493 4.888 -43.395 1.00 98.50 249 LYS A N 1
ATOM 1988 C CA . LYS A 1 249 ? 27.897 5.100 -44.716 1.00 98.50 249 LYS A CA 1
ATOM 1989 C C . LYS A 1 249 ? 28.707 6.106 -45.533 1.00 98.50 249 LYS A C 1
ATOM 1991 O O . LYS A 1 249 ? 29.103 5.807 -46.653 1.00 98.50 249 LYS A O 1
ATOM 1996 N N . ARG A 1 250 ? 29.034 7.268 -44.963 1.00 98.44 250 ARG A N 1
ATOM 1997 C CA . ARG A 1 250 ? 29.818 8.286 -45.675 1.00 98.44 250 ARG A CA 1
ATOM 1998 C C . ARG A 1 250 ? 31.231 7.800 -46.003 1.00 98.44 250 ARG A C 1
ATOM 2000 O O . ARG A 1 250 ? 31.731 8.075 -47.088 1.00 98.44 250 ARG A O 1
ATOM 2007 N N . ASN A 1 251 ? 31.871 7.072 -45.092 1.00 98.31 251 ASN A N 1
ATOM 2008 C CA . ASN A 1 251 ? 33.194 6.497 -45.314 1.00 98.31 251 ASN A CA 1
ATOM 2009 C C . ASN A 1 251 ? 33.187 5.481 -46.471 1.00 98.31 251 ASN A C 1
ATOM 2011 O O . ASN A 1 251 ? 34.025 5.560 -47.367 1.00 98.31 251 ASN A O 1
ATOM 2015 N N . THR A 1 252 ? 32.211 4.569 -46.495 1.00 98.38 252 THR A N 1
ATOM 2016 C CA . THR A 1 252 ? 32.076 3.568 -47.568 1.00 98.38 252 THR A CA 1
ATOM 2017 C C . THR A 1 252 ? 31.718 4.206 -48.912 1.00 98.38 252 THR A C 1
ATOM 2019 O O . THR A 1 252 ? 32.356 3.895 -49.914 1.00 98.38 252 THR A O 1
ATOM 2022 N N . GLU A 1 253 ? 30.791 5.168 -48.943 1.00 98.31 253 GLU A N 1
ATOM 2023 C CA . GLU A 1 253 ? 30.464 5.945 -50.149 1.00 98.31 253 GLU A CA 1
ATOM 2024 C C . GLU A 1 253 ? 31.691 6.670 -50.719 1.00 98.31 253 GLU A C 1
ATOM 2026 O O . GLU A 1 253 ? 31.923 6.655 -51.931 1.00 98.31 253 GLU A O 1
ATOM 2031 N N . LEU A 1 254 ? 32.517 7.270 -49.855 1.00 98.44 254 LEU A N 1
ATOM 2032 C CA . LEU A 1 254 ? 33.761 7.915 -50.269 1.00 98.44 254 LEU A CA 1
ATOM 2033 C C . LEU A 1 254 ? 34.763 6.908 -50.840 1.00 98.44 254 LEU A C 1
ATOM 2035 O O . LEU A 1 254 ? 35.350 7.181 -51.887 1.00 98.44 254 LEU A O 1
ATOM 2039 N N . GLN A 1 255 ? 34.941 5.747 -50.206 1.00 98.50 255 GLN A N 1
ATOM 2040 C CA . GLN A 1 255 ? 35.828 4.698 -50.717 1.00 98.50 255 GLN A CA 1
ATOM 2041 C C . GLN A 1 255 ? 35.371 4.166 -52.080 1.00 98.50 255 GLN A C 1
ATOM 2043 O O . GLN A 1 255 ? 36.198 4.019 -52.985 1.00 98.50 255 GLN A O 1
ATOM 2048 N N . ILE A 1 256 ? 34.065 3.940 -52.256 1.00 98.38 256 ILE A N 1
ATOM 2049 C CA . ILE A 1 256 ? 33.478 3.528 -53.537 1.00 98.38 256 ILE A CA 1
ATOM 2050 C C . ILE A 1 256 ? 33.727 4.614 -54.585 1.00 98.38 256 ILE A C 1
ATOM 2052 O O . ILE A 1 256 ? 34.299 4.323 -55.632 1.00 98.38 256 ILE A O 1
ATOM 2056 N N . SER A 1 257 ? 33.393 5.877 -54.292 1.00 98.44 257 SER A N 1
ATOM 2057 C CA . SER A 1 257 ? 33.605 6.983 -55.233 1.00 98.44 257 SER A CA 1
ATOM 2058 C C . SER A 1 257 ? 35.075 7.161 -55.614 1.00 98.44 257 SER A C 1
ATOM 2060 O O . SER A 1 257 ? 35.368 7.493 -56.764 1.00 98.44 257 SER A O 1
ATOM 2062 N N . GLN A 1 258 ? 36.001 6.995 -54.671 1.00 98.25 258 GLN A N 1
ATOM 2063 C CA . GLN A 1 258 ? 37.430 7.114 -54.944 1.00 98.25 258 GLN A CA 1
ATOM 2064 C C . GLN A 1 258 ? 37.922 5.963 -55.820 1.00 98.25 258 GLN A C 1
ATOM 2066 O O . GLN A 1 258 ? 38.650 6.202 -56.784 1.00 98.25 258 GLN A O 1
ATOM 2071 N N . THR A 1 259 ? 37.511 4.734 -55.507 1.00 98.38 259 THR A N 1
ATOM 2072 C CA . THR A 1 259 ? 37.854 3.541 -56.289 1.00 98.38 259 THR A CA 1
ATOM 2073 C C . THR A 1 259 ? 37.300 3.650 -57.703 1.00 98.38 259 THR A C 1
ATOM 2075 O O . THR A 1 259 ? 38.057 3.518 -58.660 1.00 98.38 259 THR A O 1
ATOM 2078 N N . GLN A 1 260 ? 36.026 4.018 -57.844 1.00 98.38 260 GLN A N 1
ATOM 2079 C CA . GLN A 1 260 ? 35.380 4.220 -59.137 1.00 98.38 260 GLN A CA 1
ATOM 2080 C C . GLN A 1 260 ? 36.117 5.265 -59.982 1.00 98.38 260 GLN A C 1
ATOM 2082 O O . GLN A 1 260 ? 36.426 5.005 -61.136 1.00 98.38 260 GLN A O 1
ATOM 2087 N N . LYS A 1 261 ? 36.494 6.418 -59.408 1.00 98.31 261 LYS A N 1
ATOM 2088 C CA . LYS A 1 261 ? 37.272 7.438 -60.136 1.00 98.31 261 LYS A CA 1
ATOM 2089 C C . LYS A 1 261 ? 38.633 6.926 -60.614 1.00 98.31 261 LYS A C 1
ATOM 2091 O O . LYS A 1 261 ? 39.062 7.288 -61.705 1.00 98.31 261 LYS A O 1
ATOM 2096 N N . LYS A 1 262 ? 39.324 6.110 -59.808 1.00 98.12 262 LYS A N 1
ATOM 2097 C CA . LYS A 1 262 ? 40.608 5.507 -60.199 1.00 98.12 262 LYS A CA 1
ATOM 2098 C C . LYS A 1 262 ? 40.429 4.506 -61.341 1.00 98.12 262 LYS A C 1
ATOM 2100 O O . LYS A 1 262 ? 41.198 4.564 -62.294 1.00 98.12 262 LYS A O 1
ATOM 2105 N N . CYS A 1 263 ? 39.419 3.640 -61.252 1.00 97.81 263 CYS A N 1
ATOM 2106 C CA . CYS A 1 263 ? 39.083 2.681 -62.304 1.00 97.81 263 CYS A CA 1
ATOM 2107 C C . CYS A 1 263 ? 38.718 3.391 -63.609 1.00 97.81 263 CYS A C 1
ATOM 2109 O O . CYS A 1 263 ? 39.341 3.104 -64.622 1.00 97.81 263 CYS A O 1
ATOM 2111 N N . ASN A 1 264 ? 37.816 4.376 -63.562 1.00 98.12 264 ASN A N 1
ATOM 2112 C CA . ASN A 1 264 ? 37.407 5.140 -64.742 1.00 98.12 264 ASN A CA 1
ATOM 2113 C C . ASN A 1 264 ? 38.603 5.816 -65.425 1.00 98.12 264 ASN A C 1
ATOM 2115 O O . ASN A 1 264 ? 38.738 5.747 -66.636 1.00 98.12 264 ASN A O 1
ATOM 2119 N N . ARG A 1 265 ? 39.520 6.422 -64.656 1.00 97.88 265 ARG A N 1
ATOM 2120 C CA . ARG A 1 265 ? 40.721 7.047 -65.228 1.00 97.88 265 ARG A CA 1
ATOM 2121 C C . ARG A 1 265 ? 41.652 6.028 -65.893 1.00 97.88 265 ARG A C 1
ATOM 2123 O O . ARG A 1 265 ? 42.269 6.335 -66.904 1.00 97.88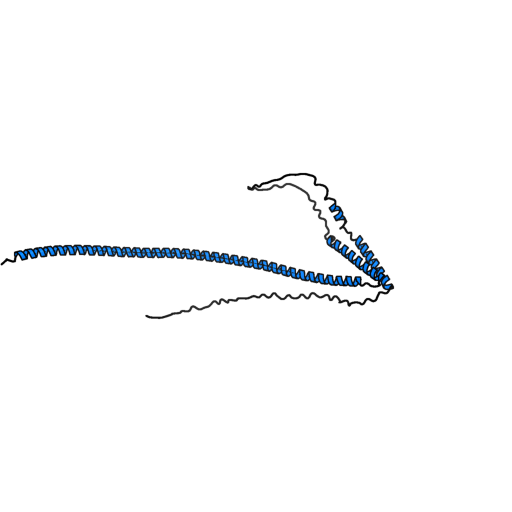 265 ARG A O 1
ATOM 2130 N N . ALA A 1 266 ? 41.803 4.843 -65.304 1.00 97.94 266 ALA A N 1
ATOM 2131 C CA . ALA A 1 266 ? 42.599 3.775 -65.904 1.00 97.94 266 ALA A CA 1
ATOM 2132 C C . ALA A 1 266 ? 41.939 3.233 -67.182 1.00 97.94 266 ALA A C 1
ATOM 2134 O O . ALA A 1 266 ? 42.629 2.983 -68.164 1.00 97.94 266 ALA A O 1
ATOM 2135 N N . GLU A 1 267 ? 40.613 3.099 -67.179 1.00 97.44 267 GLU A N 1
ATOM 2136 C CA . GLU A 1 267 ? 39.820 2.706 -68.344 1.00 97.44 267 GLU A CA 1
ATOM 2137 C C . GLU A 1 267 ? 39.928 3.735 -69.477 1.00 97.44 267 GLU A C 1
ATOM 2139 O O . GLU A 1 267 ? 40.212 3.351 -70.606 1.00 97.44 267 GLU A O 1
ATOM 2144 N N . GLU A 1 268 ? 39.808 5.032 -69.177 1.00 98.00 268 GLU A N 1
ATOM 2145 C CA . GLU A 1 268 ? 40.009 6.123 -70.143 1.00 98.00 268 GLU A CA 1
ATOM 2146 C C . GLU A 1 268 ? 41.394 6.044 -70.805 1.00 98.00 268 GLU A C 1
ATOM 2148 O O . GLU A 1 268 ? 41.489 6.096 -72.028 1.00 98.00 268 GLU A O 1
ATOM 2153 N N . LEU A 1 269 ? 42.461 5.829 -70.025 1.00 98.06 269 LEU A N 1
ATOM 2154 C CA . LEU A 1 269 ? 43.820 5.682 -70.565 1.00 98.06 269 LEU A CA 1
ATOM 2155 C C . LEU A 1 269 ? 43.968 4.457 -71.481 1.00 98.06 269 LEU A C 1
ATOM 2157 O O . LEU A 1 269 ? 44.625 4.540 -72.518 1.00 98.06 269 LEU A O 1
ATOM 2161 N N . LEU A 1 270 ? 43.364 3.322 -71.116 1.00 97.88 270 LEU A N 1
ATOM 2162 C CA . LEU A 1 270 ? 43.375 2.123 -71.958 1.00 97.88 270 LEU A CA 1
ATOM 2163 C C . LEU A 1 270 ? 42.575 2.335 -73.249 1.00 97.88 270 LEU A C 1
ATOM 2165 O O . LEU A 1 270 ? 43.009 1.892 -74.309 1.00 97.88 270 LEU A O 1
ATOM 2169 N N . LEU A 1 271 ? 41.438 3.031 -73.186 1.00 98.00 271 LEU A N 1
ATOM 2170 C CA . LEU A 1 271 ? 40.646 3.382 -74.367 1.00 98.00 271 LEU A CA 1
ATOM 2171 C C . LEU A 1 271 ? 41.416 4.322 -75.304 1.00 98.00 271 LEU A C 1
ATOM 2173 O O . LEU A 1 271 ? 41.415 4.102 -76.515 1.00 98.00 271 LEU A O 1
ATOM 2177 N N . GLU A 1 272 ? 42.118 5.320 -74.761 1.00 97.56 272 GLU A N 1
ATOM 2178 C CA . GLU A 1 272 ? 43.012 6.189 -75.536 1.00 97.56 272 GLU A CA 1
ATOM 2179 C C . GLU A 1 272 ? 44.129 5.387 -76.229 1.00 97.56 272 GLU A C 1
ATOM 2181 O O . GLU A 1 272 ? 44.448 5.635 -77.396 1.00 97.56 272 GLU A O 1
ATOM 2186 N N . GLU A 1 273 ? 44.717 4.400 -75.545 1.00 97.75 273 GLU A N 1
ATOM 2187 C CA . GLU A 1 273 ? 45.744 3.528 -76.122 1.00 97.75 273 GLU A CA 1
ATOM 2188 C C . GLU A 1 273 ? 45.185 2.603 -77.213 1.00 97.75 273 GLU A C 1
ATOM 2190 O O . GLU A 1 273 ? 45.799 2.478 -78.278 1.00 97.75 273 GLU A O 1
ATOM 2195 N N . ILE A 1 274 ? 44.007 2.011 -76.994 1.00 97.62 274 ILE A N 1
ATOM 2196 C CA . ILE A 1 274 ? 43.299 1.201 -77.993 1.00 97.62 274 ILE A CA 1
ATOM 2197 C C . ILE A 1 274 ? 43.034 2.027 -79.251 1.00 97.62 274 ILE A C 1
ATOM 2199 O O . ILE A 1 274 ? 43.344 1.572 -80.351 1.00 97.62 274 ILE A O 1
ATOM 2203 N N . GLU A 1 275 ? 42.516 3.248 -79.111 1.00 97.94 275 GLU A N 1
ATOM 2204 C CA . GLU A 1 275 ? 42.223 4.118 -80.253 1.00 97.94 275 GLU A CA 1
ATOM 2205 C C . GLU A 1 275 ? 43.503 4.513 -81.002 1.00 97.94 275 GLU A C 1
ATOM 2207 O O . GLU A 1 275 ? 43.563 4.467 -82.233 1.00 97.94 275 GLU A O 1
ATOM 2212 N N . LYS A 1 276 ? 44.583 4.809 -80.273 1.00 97.94 276 LYS A N 1
ATOM 2213 C CA . LYS A 1 276 ? 45.894 5.082 -80.872 1.00 97.94 276 LYS A CA 1
ATOM 2214 C C . LYS A 1 276 ? 46.436 3.887 -81.658 1.00 97.94 276 LYS A C 1
ATOM 2216 O O . LYS A 1 276 ? 47.009 4.076 -82.733 1.00 97.94 276 LYS A O 1
ATOM 2221 N N . LEU A 1 277 ? 46.302 2.671 -81.128 1.00 97.69 277 LEU A N 1
ATOM 2222 C CA . LEU A 1 277 ? 46.705 1.447 -81.823 1.00 97.69 277 LEU A CA 1
ATOM 2223 C C . LEU A 1 277 ? 45.820 1.188 -83.045 1.00 97.69 277 LEU A C 1
ATOM 2225 O O . LEU A 1 277 ? 46.358 0.911 -84.114 1.00 97.69 277 LEU A O 1
ATOM 2229 N N . ARG A 1 278 ? 44.500 1.377 -82.926 1.00 97.88 278 ARG A N 1
ATOM 2230 C CA . ARG A 1 278 ? 43.544 1.268 -84.037 1.00 97.88 278 ARG A CA 1
ATOM 2231 C C . ARG A 1 278 ? 43.945 2.167 -85.206 1.00 97.88 278 ARG A C 1
ATOM 2233 O O . ARG A 1 278 ? 44.044 1.681 -86.329 1.00 97.88 278 ARG A O 1
ATOM 2240 N N . MET A 1 279 ? 44.254 3.437 -84.936 1.00 97.75 279 MET A N 1
ATOM 2241 C CA . MET A 1 279 ? 44.705 4.393 -85.956 1.00 97.75 279 MET A CA 1
ATOM 2242 C C . MET A 1 279 ? 46.024 3.974 -86.620 1.00 97.75 279 MET A C 1
ATOM 2244 O O . MET A 1 279 ? 46.176 4.123 -87.830 1.00 97.75 279 MET A O 1
ATOM 2248 N N . LYS A 1 280 ? 46.981 3.421 -85.859 1.00 97.69 280 LYS A N 1
ATOM 2249 C CA . LYS A 1 280 ? 48.241 2.902 -86.421 1.00 97.69 280 LYS A CA 1
ATOM 2250 C C . LYS A 1 280 ? 48.022 1.685 -87.318 1.00 97.69 280 LYS A C 1
ATOM 2252 O O . LYS A 1 280 ? 48.624 1.614 -88.381 1.00 97.69 280 LYS A O 1
ATOM 2257 N N . THR A 1 281 ? 47.172 0.748 -86.902 1.00 97.44 281 THR A N 1
ATOM 2258 C CA . THR A 1 281 ? 46.827 -0.431 -87.706 1.00 97.44 281 THR A CA 1
ATOM 2259 C C . THR A 1 281 ? 46.076 -0.039 -88.978 1.00 97.44 281 THR A C 1
ATOM 2261 O O . THR A 1 281 ? 46.328 -0.605 -90.036 1.00 97.44 281 THR A O 1
ATOM 2264 N N . GLU A 1 282 ? 45.176 0.944 -88.910 1.00 97.25 282 GLU A N 1
ATOM 2265 C CA . GLU A 1 282 ? 44.473 1.473 -90.084 1.00 97.25 282 GLU A CA 1
ATOM 2266 C C . GLU A 1 282 ? 45.443 2.122 -91.087 1.00 97.25 282 GLU A C 1
ATOM 2268 O O . GLU A 1 282 ? 45.354 1.862 -92.287 1.00 97.25 282 GLU A O 1
ATOM 2273 N N . GLU A 1 283 ? 46.422 2.886 -90.596 1.00 97.00 283 GLU A N 1
ATOM 2274 C CA . GLU A 1 283 ? 47.498 3.451 -91.415 1.00 97.00 283 GLU A CA 1
ATOM 2275 C C . GLU A 1 283 ? 48.362 2.360 -92.068 1.00 97.00 283 GLU A C 1
ATOM 2277 O O . GLU A 1 283 ? 48.603 2.404 -93.274 1.00 97.00 283 GLU A O 1
ATOM 2282 N N . GLU A 1 284 ? 48.797 1.359 -91.295 1.00 96.62 284 GLU A N 1
ATOM 2283 C CA . GLU A 1 284 ? 49.585 0.229 -91.801 1.00 96.62 284 GLU A CA 1
ATOM 2284 C C . GLU A 1 284 ? 48.826 -0.543 -92.886 1.00 96.62 284 GLU A C 1
ATOM 2286 O O . GLU A 1 284 ? 49.380 -0.808 -93.953 1.00 96.62 284 GLU A O 1
ATOM 2291 N N . ASN A 1 285 ? 47.540 -0.829 -92.666 1.00 96.50 285 ASN A N 1
ATOM 2292 C CA . ASN A 1 285 ? 46.678 -1.472 -93.656 1.00 96.50 285 ASN A CA 1
ATOM 2293 C C . ASN A 1 285 ? 46.547 -0.633 -94.935 1.00 96.50 285 ASN A C 1
ATOM 2295 O O . ASN A 1 285 ? 46.572 -1.188 -96.035 1.00 96.50 285 ASN A O 1
ATOM 2299 N N . ARG A 1 286 ? 46.434 0.699 -94.815 1.00 97.19 286 ARG A N 1
ATOM 2300 C CA . ARG A 1 286 ? 46.375 1.598 -95.977 1.00 97.19 286 ARG A CA 1
ATOM 2301 C C . ARG A 1 286 ? 47.670 1.543 -96.784 1.00 97.19 286 ARG A C 1
ATOM 2303 O O . ARG A 1 286 ? 47.618 1.323 -97.991 1.00 97.19 286 ARG A O 1
ATOM 2310 N N . VAL A 1 287 ? 48.819 1.682 -96.121 1.00 97.00 287 VAL A N 1
ATOM 2311 C CA . VAL A 1 287 ? 50.14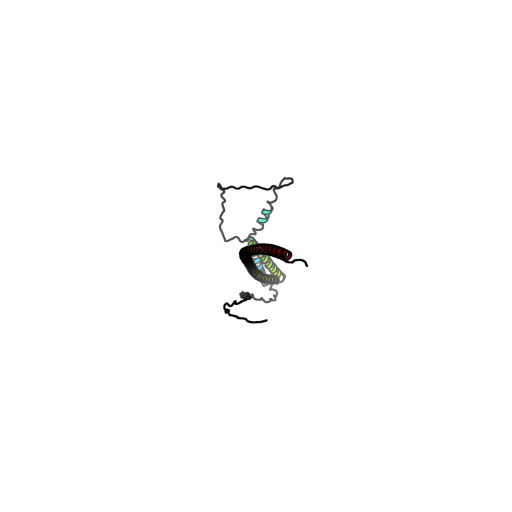0 1.606 -96.764 1.00 97.00 287 VAL A CA 1
ATOM 2312 C C . VAL A 1 287 ? 50.364 0.228 -97.393 1.00 97.00 287 VAL A C 1
ATOM 2314 O O . VAL A 1 287 ? 50.838 0.145 -98.523 1.00 97.00 287 VAL A O 1
ATOM 2317 N N . HIS A 1 288 ? 49.982 -0.858 -96.714 1.00 96.12 288 HIS A N 1
ATOM 2318 C CA . HIS A 1 288 ? 50.062 -2.212 -97.263 1.00 96.12 288 HIS A CA 1
ATOM 2319 C C . HIS A 1 288 ? 49.242 -2.352 -98.551 1.00 96.12 288 HIS A C 1
ATOM 2321 O O . HIS A 1 288 ? 49.758 -2.849 -99.550 1.00 96.12 288 HIS A O 1
ATOM 2327 N N . MET A 1 289 ? 48.000 -1.856 -98.559 1.00 95.50 289 MET A N 1
ATOM 2328 C CA . MET A 1 289 ? 47.139 -1.865 -99.743 1.00 95.50 289 MET A CA 1
ATOM 2329 C C . MET A 1 289 ? 47.728 -1.026 -100.887 1.00 95.50 289 MET A C 1
ATOM 2331 O O . MET A 1 289 ? 47.710 -1.460 -102.037 1.00 95.50 289 MET A O 1
ATOM 2335 N N . GLU A 1 290 ? 48.295 0.148 -100.594 1.00 95.31 290 GLU A N 1
ATOM 2336 C CA . GLU A 1 290 ? 48.998 0.981 -101.581 1.00 95.31 290 GLU A CA 1
ATOM 2337 C C . GLU A 1 290 ? 50.210 0.255 -102.192 1.00 95.31 290 GLU A C 1
ATOM 2339 O O . GLU A 1 290 ? 50.372 0.250 -103.416 1.00 95.31 290 GLU A O 1
ATOM 2344 N N . ILE A 1 291 ? 51.026 -0.410 -101.366 1.00 94.25 291 ILE A N 1
ATOM 2345 C CA . ILE A 1 291 ? 52.170 -1.219 -101.814 1.00 94.25 291 ILE A CA 1
ATOM 2346 C C . ILE A 1 291 ? 51.699 -2.402 -102.664 1.00 94.25 291 ILE A C 1
ATOM 2348 O O . ILE A 1 291 ? 52.257 -2.650 -103.732 1.00 94.25 291 ILE A O 1
ATOM 2352 N N . GLU A 1 292 ? 50.674 -3.133 -102.224 1.00 93.50 292 GLU A N 1
ATOM 2353 C CA . GLU A 1 292 ? 50.141 -4.277 -102.963 1.00 93.50 292 GLU A CA 1
ATOM 2354 C C . GLU A 1 292 ? 49.602 -3.845 -104.335 1.00 93.50 292 GLU A C 1
ATOM 2356 O O . GLU A 1 292 ? 49.912 -4.471 -105.351 1.00 93.50 292 GLU A O 1
ATOM 2361 N N . MET A 1 293 ? 48.855 -2.736 -104.390 1.00 92.06 293 MET A N 1
ATOM 2362 C CA . MET A 1 293 ? 48.389 -2.148 -105.647 1.00 92.06 293 MET A CA 1
ATOM 2363 C C . MET A 1 293 ? 49.555 -1.759 -106.562 1.00 92.06 293 MET A C 1
ATOM 2365 O O . MET A 1 293 ? 49.510 -2.047 -107.759 1.00 92.06 293 MET A O 1
ATOM 2369 N N . PHE A 1 294 ? 50.603 -1.131 -106.017 1.00 92.19 294 PHE A N 1
ATOM 2370 C CA . PHE A 1 294 ? 51.803 -0.768 -106.771 1.00 92.19 294 PHE A CA 1
ATOM 2371 C C . PHE A 1 294 ? 52.500 -2.005 -107.362 1.00 92.19 294 PHE A C 1
ATOM 2373 O O . PHE A 1 294 ? 52.760 -2.049 -108.565 1.00 92.19 294 PHE A O 1
ATOM 2380 N N . LEU A 1 295 ? 52.730 -3.043 -106.553 1.00 91.25 295 LEU A N 1
ATOM 2381 C CA . LEU A 1 295 ? 53.381 -4.281 -106.993 1.00 91.25 295 LEU A CA 1
ATOM 2382 C C . LEU A 1 295 ? 52.552 -5.045 -108.035 1.00 91.25 295 LEU A C 1
ATOM 2384 O O . LEU A 1 295 ? 53.111 -5.539 -109.015 1.00 91.25 295 LEU A O 1
ATOM 2388 N N . ARG A 1 296 ? 51.223 -5.116 -107.876 1.00 88.94 296 ARG A N 1
ATOM 2389 C CA . ARG A 1 296 ? 50.328 -5.717 -108.884 1.00 88.94 296 ARG A CA 1
ATOM 2390 C C . ARG A 1 296 ? 50.390 -4.969 -110.215 1.00 88.94 296 ARG A C 1
ATOM 2392 O O . ARG A 1 296 ? 50.370 -5.605 -111.268 1.00 88.94 296 ARG A O 1
ATOM 2399 N N . LYS A 1 297 ? 50.485 -3.636 -110.174 1.00 86.81 297 LYS A N 1
ATOM 2400 C CA . LYS A 1 297 ? 50.612 -2.796 -111.370 1.00 86.81 297 LYS A CA 1
ATOM 2401 C C . LYS A 1 297 ? 51.925 -3.071 -112.110 1.00 86.81 297 LYS A C 1
ATOM 2403 O O . LYS A 1 297 ? 51.895 -3.245 -113.322 1.00 86.81 297 LYS A O 1
ATOM 2408 N N . GLU A 1 298 ? 53.043 -3.194 -111.394 1.00 78.25 298 GLU A N 1
ATOM 2409 C CA . GLU A 1 298 ? 54.344 -3.580 -111.970 1.00 78.25 298 GLU A CA 1
ATOM 2410 C C . GLU A 1 298 ? 54.335 -5.008 -112.553 1.00 78.25 298 GLU A C 1
ATOM 2412 O O . GLU A 1 298 ? 54.824 -5.231 -113.659 1.00 78.25 298 GLU A O 1
ATOM 2417 N N . GLN A 1 299 ? 53.716 -5.982 -111.873 1.00 74.56 299 GLN A N 1
ATOM 2418 C CA . GLN A 1 299 ? 53.590 -7.356 -112.389 1.00 74.56 299 GLN A CA 1
ATOM 2419 C C . GLN A 1 299 ? 52.721 -7.454 -113.654 1.00 74.56 299 GLN A C 1
ATOM 2421 O O . GLN A 1 299 ? 53.004 -8.270 -114.529 1.00 74.56 299 GLN A O 1
ATOM 2426 N N . GLN A 1 300 ? 51.689 -6.617 -113.792 1.00 64.75 300 GLN A N 1
ATOM 2427 C CA . GLN A 1 300 ? 50.899 -6.527 -115.029 1.00 64.75 300 GLN A CA 1
ATOM 2428 C C . GLN A 1 300 ? 51.669 -5.887 -116.192 1.00 64.75 300 GLN A C 1
ATOM 2430 O O . GLN A 1 300 ? 51.346 -6.161 -117.344 1.00 64.75 300 GLN A O 1
ATOM 2435 N N . VAL A 1 301 ? 52.689 -5.069 -115.915 1.00 60.44 301 VAL A N 1
ATOM 2436 C CA . VAL A 1 301 ? 53.567 -4.474 -116.936 1.00 60.44 301 VAL A CA 1
ATOM 2437 C C . VAL A 1 301 ? 54.694 -5.438 -117.349 1.00 60.44 301 VAL A C 1
ATOM 2439 O O . VAL A 1 301 ? 55.178 -5.345 -118.475 1.00 60.44 301 VAL A O 1
ATOM 2442 N N . SER A 1 302 ? 55.087 -6.397 -116.495 1.00 55.12 302 SER A N 1
ATOM 2443 C CA . SER A 1 302 ? 56.184 -7.348 -116.774 1.00 55.12 302 SER A CA 1
ATOM 2444 C C . SER A 1 302 ? 55.767 -8.718 -117.335 1.00 55.12 302 SER A C 1
ATOM 2446 O O . SER A 1 302 ? 56.637 -9.515 -117.688 1.00 55.12 302 SER A O 1
ATOM 2448 N N . LEU A 1 303 ? 54.466 -8.993 -117.489 1.00 47.22 303 LEU A N 1
ATOM 2449 C CA . LEU A 1 303 ? 53.950 -10.169 -118.203 1.00 47.22 303 LEU A CA 1
ATOM 2450 C C . LEU A 1 303 ? 53.596 -9.809 -119.660 1.00 47.22 303 LEU A C 1
ATOM 2452 O O . LEU A 1 303 ? 52.525 -9.245 -119.896 1.00 47.22 303 LEU A O 1
ATOM 2456 N N . PRO A 1 304 ? 54.429 -10.148 -120.665 1.00 49.12 304 PRO A N 1
ATOM 2457 C CA . PRO A 1 304 ? 53.974 -10.154 -122.046 1.00 49.12 304 PRO A CA 1
ATOM 2458 C C . PRO A 1 304 ? 52.925 -11.257 -122.231 1.00 49.12 304 PRO A C 1
ATOM 2460 O O . PRO A 1 304 ? 53.154 -12.424 -121.905 1.00 49.12 304 PRO A O 1
ATOM 2463 N N . ALA A 1 305 ? 51.769 -10.863 -122.767 1.00 48.47 305 ALA A N 1
ATOM 2464 C CA . ALA A 1 305 ? 50.856 -11.779 -123.428 1.00 48.47 305 ALA A CA 1
ATOM 2465 C C . ALA A 1 305 ? 51.614 -12.550 -124.524 1.00 48.47 305 ALA A C 1
ATOM 2467 O O . ALA A 1 305 ? 52.445 -11.971 -125.228 1.00 48.47 305 ALA A O 1
ATOM 2468 N N . ILE A 1 306 ? 51.325 -13.850 -124.612 1.00 40.53 306 ILE A N 1
ATOM 2469 C CA . ILE A 1 306 ? 51.635 -14.713 -125.762 1.00 40.53 306 ILE A CA 1
ATOM 2470 C C . ILE A 1 306 ? 51.114 -14.061 -127.045 1.00 40.53 306 ILE A C 1
ATOM 2472 O O . ILE A 1 306 ? 49.978 -13.531 -126.999 1.00 40.53 306 ILE A O 1
#

Sequence (306 aa):
MEGDQLEALDFSSEGLHAEVTMVVTGEPPGAVEEELDNEEEEETSVEVIDSLSLLDVLRVSTIMEDIIDQLSILGYIIPVQYERRQSLSQKTSHERTSMASSTRKSSVPLSAKEKSTGPEIKQRGQDFILKTPTRQTMMTLETLKKIQNDRQYFSDVIANAMKEMQDSGSFRSLLETLGKERDNRINFHDVITREEKGRRQIKSLQKQLVDVKKERQMQVQNGNEYIAHLKDQLQEMKAKTNLENLYMKRNTELQISQTQKKCNRAEELLLEEIEKLRMKTEEENRVHMEIEMFLRKEQQVSLPAI